Protein AF-A0A1L3MRK5-F1 (afdb_monomer)

Radius of gyration: 23.95 Å; Cα contacts (8 Å, |Δi|>4): 256; chains: 1; bounding box: 74×35×72 Å

pLDDT: mean 74.23, std 15.06, range [35.47, 96.0]

Secondary structure (DSSP, 8-state):
-HHHHHTHHHHH--S-HHHHHHHHHHHHHHHHHHHHHHHHHHHHH--HHHHHHTTS---HHHHHHHHHHHHHHHHHHHHHHHHHHHHHHHHHHHHHHHHHHHHHHHHHHHHHHHHHHHHHHHHHHHH--HHHHHHHHHHHHHHHHHHHHHHHHHHHHTSEEETTEEE----GGGTT-HHHHHHHHHHHHHS----HHHHHHHHHHHHHHHHHHHHHHHHHHHHHHHHHHHHHT------PPPHHHHHHHHHH--SHHHHHHHHHHHHHHHH-HHHHHHHHHHHHHHHHHHHHHHHHGGGS-HHHHHTTHHHHHHHHHHHHHHHHHHTT-

Structure (mmCIF, N/CA/C/O backbone):
data_AF-A0A1L3MRK5-F1
#
_entry.id   AF-A0A1L3MRK5-F1
#
loop_
_atom_site.group_PDB
_atom_site.id
_atom_site.type_symbol
_atom_site.label_atom_id
_atom_site.label_alt_id
_atom_site.label_comp_id
_atom_site.label_asym_id
_atom_site.label_entity_id
_atom_site.label_seq_id
_atom_site.pdbx_PDB_ins_code
_atom_site.Cartn_x
_atom_site.Cartn_y
_atom_site.Cartn_z
_atom_site.occupancy
_atom_site.B_iso_or_equiv
_atom_site.auth_seq_id
_atom_site.auth_comp_id
_atom_site.auth_asym_id
_atom_site.auth_atom_id
_atom_site.pdbx_PDB_model_num
ATOM 1 N N . MET A 1 1 ? -0.131 15.953 -3.623 1.00 59.75 1 MET A N 1
ATOM 2 C CA . MET A 1 1 ? 0.829 16.598 -4.543 1.00 59.75 1 MET A CA 1
ATOM 3 C C . MET A 1 1 ? 2.241 16.660 -3.971 1.00 59.75 1 MET A C 1
ATOM 5 O O . MET A 1 1 ? 3.103 16.043 -4.572 1.00 59.75 1 MET A O 1
ATOM 9 N N . LEU A 1 2 ? 2.496 17.290 -2.812 1.00 72.06 2 LEU A N 1
ATOM 10 C CA . LEU A 1 2 ? 3.856 17.375 -2.229 1.00 72.06 2 LEU A CA 1
ATOM 11 C C . LEU A 1 2 ? 4.516 16.001 -1.985 1.00 72.06 2 LEU A C 1
ATOM 13 O O . LEU A 1 2 ? 5.647 15.784 -2.403 1.00 72.06 2 LEU A O 1
ATOM 17 N N . PHE A 1 3 ? 3.774 15.032 -1.435 1.00 72.31 3 PHE A N 1
ATOM 18 C CA . PHE A 1 3 ? 4.253 13.647 -1.279 1.00 72.31 3 PHE A CA 1
ATOM 19 C C . PHE A 1 3 ? 4.599 12.949 -2.606 1.00 72.31 3 PHE A C 1
ATOM 21 O O . PHE A 1 3 ? 5.469 12.087 -2.634 1.00 72.31 3 PHE A O 1
ATOM 28 N N . GLY A 1 4 ? 3.956 13.335 -3.712 1.00 77.38 4 GLY A N 1
ATOM 29 C CA . GLY A 1 4 ? 4.260 12.790 -5.037 1.00 77.38 4 GLY A CA 1
ATOM 30 C C . GLY A 1 4 ? 5.606 13.267 -5.580 1.00 77.38 4 GLY A C 1
ATOM 31 O O . GLY A 1 4 ? 6.221 12.568 -6.371 1.00 77.38 4 GLY A O 1
ATOM 32 N N . LEU A 1 5 ? 6.106 14.419 -5.122 1.00 84.06 5 LEU A N 1
ATOM 33 C CA . LEU A 1 5 ? 7.410 14.942 -5.534 1.00 84.06 5 LEU A CA 1
ATOM 34 C C . LEU A 1 5 ? 8.549 14.069 -4.996 1.00 84.06 5 LEU A C 1
ATOM 36 O O . LEU A 1 5 ? 9.496 13.783 -5.720 1.00 84.06 5 LEU A O 1
ATOM 40 N N . PHE A 1 6 ? 8.413 13.566 -3.766 1.00 86.38 6 PHE A N 1
ATOM 41 C CA . PHE A 1 6 ? 9.374 12.623 -3.194 1.00 86.38 6 PHE A CA 1
ATOM 42 C C . PHE A 1 6 ? 9.493 11.344 -4.029 1.00 86.38 6 PHE A C 1
ATOM 44 O O . PHE A 1 6 ? 10.591 10.841 -4.219 1.00 86.38 6 PHE A O 1
ATOM 51 N N . LEU A 1 7 ? 8.390 10.848 -4.595 1.00 89.00 7 LEU A N 1
ATOM 52 C CA . LEU A 1 7 ? 8.396 9.630 -5.408 1.00 89.00 7 LEU A CA 1
ATOM 53 C C . LEU A 1 7 ? 9.143 9.771 -6.745 1.00 89.00 7 LEU A C 1
ATOM 55 O O . LEU A 1 7 ? 9.501 8.762 -7.348 1.00 89.00 7 LEU A O 1
ATOM 59 N N . VAL A 1 8 ? 9.402 11.000 -7.203 1.00 90.12 8 VAL A N 1
ATOM 60 C CA . VAL A 1 8 ? 10.113 11.265 -8.463 1.00 90.12 8 VAL A CA 1
ATOM 61 C C . VAL A 1 8 ? 11.531 10.700 -8.439 1.00 90.12 8 VAL A C 1
ATOM 63 O O . VAL A 1 8 ? 11.993 10.221 -9.471 1.00 90.12 8 VAL A O 1
ATOM 66 N N . ILE A 1 9 ? 12.204 10.699 -7.279 1.00 88.75 9 ILE A N 1
ATOM 67 C CA . ILE A 1 9 ? 13.580 10.191 -7.156 1.00 88.75 9 ILE A CA 1
ATOM 68 C C . ILE A 1 9 ? 13.692 8.745 -7.655 1.00 88.75 9 ILE A C 1
ATOM 70 O O . ILE A 1 9 ? 14.600 8.426 -8.414 1.00 88.75 9 ILE A O 1
ATOM 74 N N . PHE A 1 10 ? 12.708 7.906 -7.326 1.00 88.06 10 PHE A N 1
ATOM 75 C CA . PHE A 1 10 ? 12.685 6.493 -7.705 1.00 88.06 10 PHE A CA 1
ATOM 76 C C . PHE A 1 10 ? 12.338 6.273 -9.177 1.00 88.06 10 PHE A C 1
ATOM 78 O O . PHE A 1 10 ? 12.681 5.241 -9.731 1.00 88.06 10 PHE A O 1
ATOM 85 N N . VAL A 1 11 ? 11.679 7.235 -9.826 1.00 89.31 11 VAL A N 1
ATOM 86 C CA . VAL A 1 11 ? 11.435 7.180 -11.274 1.00 89.31 11 VAL A CA 1
ATOM 87 C C . VAL A 1 11 ? 12.656 7.662 -12.061 1.00 89.31 11 VAL A C 1
ATOM 89 O O . VAL A 1 11 ? 12.834 7.289 -13.212 1.00 89.31 11 VAL A O 1
ATOM 92 N N . VAL A 1 12 ? 13.496 8.504 -11.464 1.00 86.69 12 VAL A N 1
ATOM 93 C CA . VAL A 1 12 ? 14.644 9.151 -12.114 1.00 86.69 12 VAL A CA 1
ATOM 94 C C . VAL A 1 12 ? 15.929 8.326 -12.023 1.00 86.69 12 VAL A C 1
ATOM 96 O O . VAL A 1 12 ? 16.795 8.458 -12.883 1.00 86.69 12 VAL A O 1
ATOM 99 N N . MET A 1 13 ? 16.091 7.490 -11.003 1.00 79.81 13 MET A N 1
ATOM 100 C CA . MET A 1 13 ? 17.230 6.572 -10.944 1.00 79.81 13 MET A CA 1
ATOM 101 C C . MET A 1 13 ? 17.104 5.519 -12.066 1.00 79.81 13 MET A C 1
ATOM 103 O O . MET A 1 13 ? 15.999 5.119 -12.402 1.00 79.81 13 MET A O 1
ATOM 107 N N . GLU A 1 14 ? 18.213 5.103 -12.687 1.00 66.94 14 GLU A N 1
ATOM 108 C CA . GLU A 1 14 ? 18.215 4.205 -13.871 1.00 66.94 14 GLU A CA 1
ATOM 109 C C . GLU A 1 14 ? 18.951 2.878 -13.635 1.00 66.94 14 GLU A C 1
ATOM 111 O O . GLU A 1 14 ? 19.138 2.090 -14.552 1.00 66.94 14 GLU A O 1
ATOM 116 N N . GLU A 1 15 ? 19.373 2.612 -12.401 1.00 69.81 15 GLU A N 1
ATOM 117 C CA . GLU A 1 15 ? 20.214 1.449 -12.103 1.00 69.81 15 GLU A CA 1
ATOM 118 C C . GLU A 1 15 ? 19.468 0.108 -12.186 1.00 69.81 15 GLU A C 1
ATOM 120 O O . GLU A 1 15 ? 19.963 -0.834 -12.798 1.00 69.81 15 GLU A O 1
ATOM 125 N N . ASN A 1 16 ? 18.278 -0.007 -11.582 1.00 84.12 16 ASN A N 1
ATOM 126 C CA . ASN A 1 16 ? 17.521 -1.260 -11.552 1.00 84.12 16 ASN A CA 1
ATOM 127 C C . ASN A 1 16 ? 16.011 -0.998 -11.391 1.00 84.12 16 ASN A C 1
ATOM 129 O O . ASN A 1 16 ? 15.555 -0.562 -10.327 1.00 84.12 16 ASN A O 1
ATOM 133 N N . TYR A 1 17 ? 15.232 -1.299 -12.439 1.00 87.75 17 TYR A N 1
ATOM 134 C CA . TYR A 1 17 ? 13.781 -1.084 -12.449 1.00 87.75 17 TYR A CA 1
ATOM 135 C C . TYR A 1 17 ? 13.057 -1.925 -11.396 1.00 87.75 17 TYR A C 1
ATOM 137 O O . TYR A 1 17 ? 12.148 -1.409 -10.745 1.00 87.75 17 TYR A O 1
ATOM 145 N N . LEU A 1 18 ? 13.461 -3.185 -11.190 1.00 88.94 18 LEU A N 1
ATOM 146 C CA . LEU A 1 18 ? 12.854 -4.065 -10.189 1.00 88.94 18 LEU A CA 1
ATOM 147 C C . LEU A 1 18 ? 12.946 -3.436 -8.796 1.00 88.94 18 LEU A C 1
ATOM 149 O O . LEU A 1 18 ? 11.927 -3.312 -8.119 1.00 88.94 18 LEU A O 1
ATOM 153 N N . PHE A 1 19 ? 14.128 -2.982 -8.387 1.00 87.69 19 PHE A N 1
ATOM 154 C CA . PHE A 1 19 ? 14.344 -2.370 -7.076 1.00 87.69 19 PHE A CA 1
ATOM 155 C C . PHE A 1 19 ? 13.577 -1.055 -6.905 1.00 87.69 19 PHE A C 1
ATOM 157 O O . PHE A 1 19 ? 12.758 -0.902 -5.993 1.00 87.69 19 PHE A O 1
ATOM 164 N N . GLN A 1 20 ? 13.809 -0.106 -7.808 1.00 89.81 20 GLN A N 1
ATOM 165 C CA . GLN A 1 20 ? 13.294 1.256 -7.680 1.00 89.81 20 GLN A CA 1
ATOM 166 C C . GLN A 1 20 ? 11.770 1.294 -7.759 1.00 89.81 20 GLN A C 1
ATOM 168 O O . GLN A 1 20 ? 11.113 1.960 -6.955 1.00 89.81 20 GLN A O 1
ATOM 173 N N . MET A 1 21 ? 11.192 0.530 -8.690 1.00 91.94 21 MET A N 1
ATOM 174 C CA . MET A 1 21 ? 9.745 0.494 -8.874 1.00 91.94 21 MET A CA 1
ATOM 175 C C . MET A 1 21 ? 9.069 -0.285 -7.751 1.00 91.94 21 MET A C 1
ATOM 177 O O . MET A 1 21 ? 7.982 0.098 -7.328 1.00 91.94 21 MET A O 1
ATOM 181 N N . SER A 1 22 ? 9.722 -1.303 -7.180 1.00 91.88 22 SER A N 1
ATOM 182 C CA . SER A 1 22 ? 9.220 -1.966 -5.968 1.00 91.88 22 SER A CA 1
ATOM 183 C C . SER A 1 22 ? 9.117 -0.999 -4.789 1.00 91.88 22 SER A C 1
ATOM 185 O O . SER A 1 22 ? 8.103 -1.001 -4.089 1.00 91.88 22 SER A O 1
ATOM 187 N N . ILE A 1 23 ? 10.118 -0.134 -4.586 1.00 89.94 23 ILE A N 1
ATOM 188 C CA . ILE A 1 23 ? 10.064 0.906 -3.547 1.00 89.94 23 ILE A CA 1
ATOM 189 C C . ILE A 1 23 ? 8.974 1.931 -3.863 1.00 89.94 23 ILE A C 1
ATOM 191 O O . ILE A 1 23 ? 8.157 2.236 -2.992 1.00 89.94 23 ILE A O 1
ATOM 195 N N . PHE A 1 24 ? 8.918 2.424 -5.104 1.00 92.75 24 PHE A N 1
ATOM 196 C CA . PHE A 1 24 ? 7.894 3.368 -5.555 1.00 92.75 24 PHE A CA 1
ATOM 197 C C . PHE A 1 24 ? 6.481 2.833 -5.286 1.00 92.75 24 PHE A C 1
ATOM 199 O O . PHE A 1 24 ? 5.677 3.494 -4.622 1.00 92.75 24 PHE A O 1
ATOM 206 N N . TYR A 1 25 ? 6.188 1.611 -5.741 1.00 93.56 25 TYR A N 1
ATOM 207 C CA . TYR A 1 25 ? 4.900 0.962 -5.520 1.00 93.56 25 TYR A CA 1
ATOM 208 C C . TYR A 1 25 ? 4.674 0.626 -4.046 1.00 93.56 25 TYR A C 1
ATOM 210 O O . TYR A 1 25 ? 3.528 0.626 -3.599 1.00 93.56 25 TYR A O 1
ATOM 218 N N . GLY A 1 26 ? 5.730 0.388 -3.266 1.00 90.94 26 GLY A N 1
ATOM 219 C CA . GLY A 1 26 ? 5.639 0.174 -1.825 1.00 90.94 26 GLY A CA 1
ATOM 220 C C . GLY A 1 26 ? 5.113 1.414 -1.117 1.00 90.94 26 GLY A C 1
ATOM 221 O O . GLY A 1 26 ? 4.074 1.348 -0.454 1.00 90.94 26 GLY A O 1
ATOM 222 N N . ILE A 1 27 ? 5.769 2.555 -1.352 1.00 89.50 27 ILE A N 1
ATOM 223 C CA . ILE A 1 27 ? 5.386 3.869 -0.810 1.00 89.50 27 ILE A CA 1
ATOM 224 C C . ILE A 1 27 ? 3.987 4.247 -1.258 1.00 89.50 27 ILE A C 1
ATOM 226 O O . ILE A 1 27 ? 3.150 4.598 -0.422 1.00 89.50 27 ILE A O 1
ATOM 230 N N . PHE A 1 28 ? 3.707 4.101 -2.551 1.00 92.12 28 PHE A N 1
ATOM 231 C CA . PHE A 1 28 ? 2.376 4.310 -3.096 1.00 92.12 28 PHE A CA 1
ATOM 232 C C . PHE 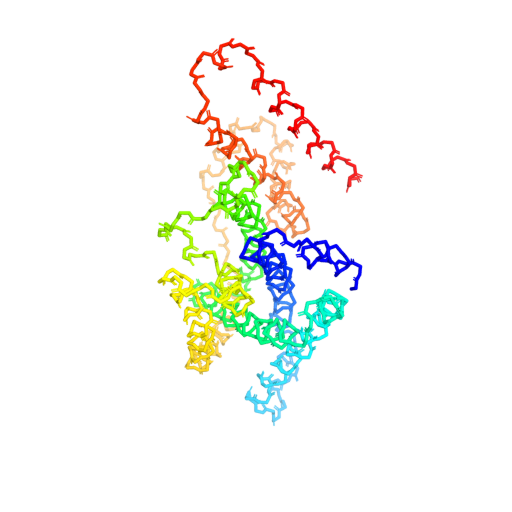A 1 28 ? 1.325 3.481 -2.350 1.00 92.12 28 PHE A C 1
ATOM 234 O O . PHE A 1 28 ? 0.363 4.032 -1.810 1.00 92.12 28 PHE A O 1
ATOM 241 N N . THR A 1 29 ? 1.520 2.165 -2.272 1.00 90.88 29 THR A N 1
ATOM 242 C CA . THR A 1 29 ? 0.501 1.272 -1.722 1.00 90.88 29 THR A CA 1
ATOM 243 C C . THR A 1 29 ? 0.289 1.512 -0.240 1.00 90.88 29 THR A C 1
ATOM 245 O O . THR A 1 29 ? -0.850 1.497 0.218 1.00 90.88 29 THR A O 1
ATOM 248 N N . PHE A 1 30 ? 1.350 1.795 0.516 1.00 87.62 30 PHE A N 1
ATOM 249 C CA . PHE A 1 30 ? 1.207 2.112 1.928 1.00 87.62 30 PHE A CA 1
ATOM 250 C C . PHE A 1 30 ? 0.370 3.376 2.160 1.00 87.62 30 PHE A C 1
ATOM 252 O O . PHE A 1 30 ? -0.534 3.368 3.001 1.00 87.62 30 PHE A O 1
ATOM 259 N N . ILE A 1 31 ? 0.649 4.456 1.422 1.00 88.06 31 ILE A N 1
ATOM 260 C CA . ILE A 1 31 ? -0.086 5.720 1.564 1.00 88.06 31 ILE A CA 1
ATOM 261 C C . ILE A 1 31 ? -1.563 5.502 1.224 1.00 88.06 31 ILE A C 1
ATOM 263 O O . ILE A 1 31 ? -2.441 5.878 2.005 1.00 88.06 31 ILE A O 1
ATOM 267 N N . ILE A 1 32 ? -1.838 4.843 0.094 1.00 90.06 32 ILE A N 1
ATOM 268 C CA . ILE A 1 32 ? -3.207 4.558 -0.342 1.00 90.06 32 ILE A CA 1
ATOM 269 C C . ILE A 1 32 ? -3.930 3.651 0.658 1.00 90.06 32 ILE A C 1
ATOM 271 O O . ILE A 1 32 ? -5.071 3.929 1.018 1.00 90.06 32 ILE A O 1
ATOM 275 N N . MET A 1 33 ? -3.275 2.603 1.160 1.00 87.56 33 MET A N 1
ATOM 276 C CA . MET A 1 33 ? -3.867 1.662 2.113 1.00 87.56 33 MET A CA 1
ATOM 277 C C . MET A 1 33 ? -4.157 2.315 3.468 1.00 87.56 33 MET A C 1
ATOM 279 O O . MET A 1 33 ? -5.234 2.108 4.027 1.00 87.56 33 MET A O 1
ATOM 283 N N . THR A 1 34 ? -3.251 3.156 3.971 1.00 84.44 34 THR A N 1
ATOM 284 C CA . THR A 1 34 ? -3.446 3.900 5.226 1.00 84.44 34 THR A CA 1
ATOM 285 C C . THR A 1 34 ? -4.610 4.880 5.115 1.00 84.44 34 THR A C 1
ATOM 287 O O . THR A 1 34 ? -5.479 4.907 5.992 1.00 84.44 34 THR A O 1
ATOM 290 N N . SER A 1 35 ? -4.664 5.647 4.020 1.00 85.06 35 SER A N 1
ATOM 291 C CA . SER A 1 35 ? -5.766 6.579 3.763 1.00 85.06 35 SER A CA 1
ATOM 292 C C . SER A 1 35 ? -7.089 5.836 3.612 1.00 85.06 35 SER A C 1
ATOM 294 O O . SER A 1 35 ? -8.055 6.185 4.286 1.00 85.06 35 SER A O 1
ATOM 296 N N . MET A 1 36 ? -7.122 4.750 2.835 1.00 83.25 36 MET A N 1
ATOM 297 C CA . MET A 1 36 ? -8.332 3.951 2.652 1.00 83.25 36 MET A CA 1
ATOM 298 C C . MET A 1 36 ? -8.884 3.410 3.966 1.00 83.25 36 MET A C 1
ATOM 300 O O . MET A 1 36 ? -10.076 3.539 4.228 1.00 83.25 36 MET A O 1
ATOM 304 N N . ILE A 1 37 ? -8.034 2.854 4.830 1.00 80.25 37 ILE A N 1
ATOM 305 C CA . ILE A 1 37 ? -8.483 2.332 6.126 1.00 80.25 37 ILE A CA 1
ATOM 306 C C . ILE A 1 37 ? -8.983 3.468 7.042 1.00 80.25 37 ILE A C 1
ATOM 308 O O . ILE A 1 37 ? -9.925 3.281 7.817 1.00 80.25 37 ILE A O 1
ATOM 312 N N . SER A 1 38 ? -8.380 4.656 6.959 1.00 74.94 38 SER A N 1
ATOM 313 C CA . SER A 1 38 ? -8.802 5.821 7.745 1.00 74.94 38 SER A CA 1
ATOM 314 C C . SER A 1 38 ? -10.159 6.363 7.312 1.00 74.94 38 SER A C 1
ATOM 316 O O . SER A 1 38 ? -11.066 6.512 8.135 1.00 74.94 38 SER A O 1
ATOM 318 N N . ASP A 1 39 ? -10.320 6.603 6.016 1.00 71.31 39 ASP A N 1
ATOM 319 C CA . ASP A 1 39 ? -11.493 7.282 5.471 1.00 71.31 39 ASP A CA 1
ATOM 320 C C . ASP A 1 39 ? -12.687 6.334 5.336 1.00 71.31 39 ASP A C 1
ATOM 322 O O . ASP A 1 39 ? -13.834 6.716 5.569 1.00 71.31 39 ASP A O 1
ATOM 326 N N . PHE A 1 40 ? -12.446 5.051 5.062 1.00 67.38 40 PHE A N 1
ATOM 327 C CA . PHE A 1 40 ? -13.523 4.066 5.024 1.00 67.38 40 PHE A CA 1
ATOM 328 C C . PHE A 1 40 ? -14.087 3.777 6.423 1.00 67.38 40 PHE A C 1
ATOM 330 O O . PHE A 1 40 ? -15.281 3.515 6.561 1.00 67.38 40 PHE A O 1
ATOM 337 N N . SER A 1 41 ? -13.277 3.896 7.482 1.00 67.75 41 SER A N 1
ATOM 338 C CA . SER A 1 41 ? -13.741 3.773 8.873 1.00 67.75 41 SER A CA 1
ATOM 339 C C . SER A 1 41 ? -14.835 4.782 9.210 1.00 67.75 41 SER A C 1
ATOM 341 O O . SER A 1 41 ? -15.875 4.411 9.755 1.00 67.75 41 SER A O 1
ATOM 343 N N . SER A 1 42 ? -14.626 6.057 8.870 1.00 62.78 42 SER A N 1
ATOM 344 C CA . SER A 1 42 ? -15.557 7.137 9.201 1.00 62.78 42 SER A CA 1
ATOM 345 C C . SER A 1 42 ? -16.846 7.040 8.380 1.00 62.78 42 SER A C 1
ATOM 347 O O . SER A 1 42 ? -17.930 7.120 8.952 1.00 62.78 42 SER A O 1
ATOM 349 N N . VAL A 1 43 ? -16.745 6.761 7.076 1.00 60.03 43 VAL A N 1
ATOM 350 C CA . VAL A 1 43 ? -17.897 6.668 6.157 1.00 60.03 43 VAL A CA 1
ATOM 351 C C . VAL A 1 43 ? -18.723 5.396 6.376 1.00 60.03 43 VAL A C 1
ATOM 353 O O . VAL A 1 43 ? -19.958 5.398 6.267 1.00 60.03 43 VAL A O 1
ATOM 356 N N . LEU A 1 44 ? -18.076 4.267 6.677 1.00 60.16 44 LEU A N 1
ATOM 357 C CA . LEU A 1 44 ? -18.786 3.009 6.891 1.00 60.16 44 LEU A CA 1
ATOM 358 C C . LEU A 1 44 ? -19.462 2.967 8.266 1.00 60.16 44 LEU A C 1
ATOM 360 O O . LEU A 1 44 ? -20.600 2.502 8.361 1.00 60.16 44 LEU A O 1
ATOM 364 N N . LEU A 1 45 ? -18.779 3.456 9.308 1.00 57.25 45 LEU A N 1
ATOM 365 C CA . LEU A 1 45 ? -19.239 3.361 10.697 1.00 57.25 45 LEU A CA 1
ATOM 366 C C . LEU A 1 45 ? -20.044 4.546 11.193 1.00 57.25 45 LEU A C 1
ATOM 368 O O . LEU A 1 45 ? -20.430 4.558 12.373 1.00 57.25 45 LEU A O 1
ATOM 372 N N . ASP A 1 46 ? -20.319 5.525 10.337 1.00 59.72 46 ASP A N 1
ATOM 373 C CA . ASP A 1 46 ? -21.341 6.495 10.670 1.00 59.72 46 ASP A CA 1
ATOM 374 C C . ASP A 1 46 ? -22.730 5.844 10.592 1.00 59.72 46 ASP A C 1
ATOM 376 O O . ASP A 1 46 ? -23.359 5.690 9.544 1.00 59.72 46 ASP A O 1
ATOM 380 N N . ILE A 1 47 ? -23.179 5.376 11.754 1.00 56.97 47 ILE A N 1
ATOM 381 C CA . ILE A 1 47 ? -24.512 4.822 11.983 1.00 56.97 47 ILE A CA 1
ATOM 382 C C . ILE A 1 47 ? -25.567 5.918 12.193 1.00 56.97 47 ILE A C 1
ATOM 384 O O . ILE A 1 47 ? -26.754 5.589 12.231 1.00 56.97 47 ILE A O 1
ATOM 388 N N . ARG A 1 48 ? -25.179 7.201 12.320 1.00 55.50 48 ARG A N 1
ATOM 389 C CA . ARG A 1 48 ? -26.131 8.304 12.551 1.00 55.50 48 ARG A CA 1
ATOM 390 C C . ARG A 1 48 ? -27.043 8.502 11.345 1.00 55.50 48 ARG A C 1
ATOM 392 O O . ARG A 1 48 ? -28.259 8.578 11.516 1.00 55.50 48 ARG A O 1
ATOM 399 N N . ASP A 1 49 ? -26.479 8.447 10.141 1.00 55.06 49 ASP A N 1
ATOM 400 C CA . ASP A 1 49 ? -27.226 8.640 8.892 1.00 55.06 49 ASP A CA 1
ATOM 401 C C . ASP A 1 49 ? -28.254 7.538 8.638 1.00 55.06 49 ASP A C 1
ATOM 403 O O . ASP A 1 49 ? -29.306 7.766 8.038 1.00 55.06 49 ASP A O 1
ATOM 407 N N . ARG A 1 50 ? -28.004 6.328 9.150 1.00 56.94 50 ARG A N 1
ATOM 408 C CA . ARG A 1 50 ? -28.917 5.198 8.969 1.00 56.94 50 ARG A CA 1
ATOM 409 C C . ARG A 1 50 ? -30.236 5.406 9.707 1.00 56.94 50 ARG A C 1
ATOM 411 O O . ARG A 1 50 ? -31.266 5.075 9.135 1.00 56.94 50 ARG A O 1
ATOM 418 N N . ASN A 1 51 ? -30.234 5.983 10.910 1.00 57.88 51 ASN A N 1
ATOM 419 C CA . ASN A 1 51 ? -31.469 6.251 11.665 1.00 57.88 51 ASN A CA 1
ATOM 420 C C . ASN A 1 51 ? -32.359 7.311 10.987 1.00 57.88 51 ASN A C 1
ATOM 422 O O . ASN A 1 51 ? -33.571 7.304 11.183 1.00 57.88 51 ASN A O 1
ATOM 426 N N . ILE A 1 52 ? -31.769 8.177 10.156 1.00 60.81 52 ILE A N 1
ATOM 427 C CA . ILE A 1 52 ? -32.464 9.230 9.400 1.00 60.81 52 ILE A CA 1
ATOM 428 C C . ILE A 1 52 ? -32.947 8.711 8.032 1.00 60.81 52 ILE A C 1
ATOM 430 O O . ILE A 1 52 ? -34.006 9.114 7.548 1.00 60.81 52 ILE A O 1
ATOM 434 N N . LEU A 1 53 ? -32.195 7.798 7.405 1.00 60.19 53 LEU A N 1
ATOM 435 C CA . LEU A 1 53 ? -32.496 7.245 6.078 1.00 60.19 53 LEU A CA 1
ATOM 436 C C . LEU A 1 53 ? -33.393 5.997 6.106 1.00 60.19 53 LEU A C 1
ATOM 438 O O . LEU A 1 53 ? -34.072 5.736 5.117 1.00 60.19 53 LEU A O 1
ATOM 442 N N . PHE A 1 54 ? -33.444 5.247 7.215 1.00 60.62 54 PHE A N 1
ATOM 443 C CA . PHE A 1 54 ? -34.298 4.056 7.358 1.00 60.62 54 PHE A CA 1
ATOM 444 C C . PHE A 1 54 ? -35.808 4.283 7.141 1.00 60.62 54 PHE A C 1
ATOM 446 O O . PHE A 1 54 ? -36.440 3.388 6.583 1.00 60.62 54 PHE A O 1
ATOM 453 N N . PRO A 1 55 ? -36.418 5.419 7.549 1.00 67.31 55 PRO A N 1
ATOM 454 C CA . PRO A 1 55 ? -37.838 5.670 7.288 1.00 67.31 55 PRO A CA 1
ATOM 455 C C . PRO A 1 55 ? -38.135 6.089 5.838 1.00 67.31 55 PRO A C 1
ATOM 457 O O . PRO A 1 55 ? -39.302 6.210 5.473 1.00 67.31 55 PRO A O 1
ATOM 460 N N . LYS A 1 56 ? -37.115 6.322 4.997 1.00 70.56 56 LYS A N 1
ATOM 461 C CA . LYS A 1 56 ? -37.295 6.678 3.583 1.00 70.56 56 LYS A CA 1
ATOM 462 C C . LYS A 1 56 ? -37.258 5.418 2.701 1.00 70.56 56 LYS A C 1
ATOM 464 O O . LYS A 1 56 ? -36.484 4.507 2.992 1.00 70.56 56 LYS A O 1
ATOM 469 N N . PRO A 1 57 ? -38.027 5.357 1.596 1.00 66.94 57 PRO A N 1
ATOM 470 C CA . PRO A 1 57 ? -38.073 4.203 0.692 1.00 66.94 57 PRO A CA 1
ATOM 471 C C . PRO A 1 57 ? -36.824 4.134 -0.208 1.00 66.94 57 PRO A C 1
ATOM 473 O O . PRO A 1 57 ? -36.914 4.154 -1.433 1.00 66.94 57 PRO A O 1
ATOM 476 N N . VAL A 1 58 ? -35.633 4.087 0.392 1.00 70.25 58 VAL A N 1
ATOM 477 C CA . VAL A 1 58 ? -34.354 3.987 -0.319 1.00 70.25 58 VAL A CA 1
ATOM 478 C C . VAL A 1 58 ? -33.848 2.555 -0.207 1.00 70.25 58 VAL A C 1
ATOM 480 O O . VAL A 1 58 ? -33.696 2.013 0.889 1.00 70.25 58 VAL A O 1
ATOM 483 N N . ASN A 1 59 ? -33.589 1.912 -1.345 1.00 68.88 59 ASN A N 1
ATOM 484 C CA . ASN A 1 59 ? -33.095 0.541 -1.359 1.00 68.88 59 ASN A CA 1
ATOM 485 C C . ASN A 1 59 ? -31.686 0.481 -0.737 1.00 68.88 59 ASN A C 1
ATOM 487 O O . ASN A 1 59 ? -30.828 1.317 -1.020 1.00 68.88 59 ASN A O 1
ATOM 491 N N . ARG A 1 60 ? -31.420 -0.548 0.074 1.00 64.81 60 ARG A N 1
ATOM 492 C CA . ARG A 1 60 ? -30.100 -0.803 0.678 1.00 64.81 60 ARG A CA 1
ATOM 493 C C . ARG A 1 60 ? -28.990 -0.888 -0.372 1.00 64.81 60 ARG A C 1
ATOM 495 O O . ARG A 1 60 ? -27.892 -0.397 -0.135 1.00 64.81 60 ARG A O 1
ATOM 502 N N . ARG A 1 61 ? -29.303 -1.429 -1.558 1.00 66.12 61 ARG A N 1
ATOM 503 C CA . ARG A 1 61 ? -28.380 -1.455 -2.705 1.00 66.12 61 ARG A CA 1
ATOM 504 C C . ARG A 1 61 ? -27.938 -0.048 -3.108 1.00 66.12 61 ARG A C 1
ATOM 506 O O . ARG A 1 61 ? -26.752 0.173 -3.279 1.00 66.12 61 ARG A O 1
ATOM 513 N N . THR A 1 62 ? -28.860 0.912 -3.165 1.00 72.69 62 THR A N 1
ATOM 514 C CA . THR A 1 62 ? -28.569 2.307 -3.527 1.00 72.69 62 THR A CA 1
ATOM 515 C C . THR A 1 62 ? -27.646 2.982 -2.510 1.00 72.69 62 THR A C 1
ATOM 517 O O . THR A 1 62 ? -26.728 3.693 -2.903 1.00 72.69 62 THR A O 1
ATOM 520 N N . ILE A 1 63 ? -27.834 2.720 -1.211 1.00 70.00 63 ILE A N 1
ATOM 521 C CA . ILE A 1 63 ? -26.968 3.258 -0.145 1.00 70.00 63 ILE A CA 1
ATOM 522 C C . ILE A 1 63 ? -25.554 2.666 -0.242 1.00 70.00 63 ILE A C 1
ATOM 524 O O . ILE A 1 63 ? -24.569 3.396 -0.149 1.00 70.00 63 ILE A O 1
ATOM 528 N N . SER A 1 64 ? -25.452 1.354 -0.465 1.00 65.00 64 SER A N 1
ATOM 529 C CA . SER A 1 64 ? -24.172 0.658 -0.640 1.00 65.00 64 SER A CA 1
ATOM 530 C C . SER A 1 64 ? -23.425 1.154 -1.889 1.00 65.00 64 SER A C 1
ATOM 532 O O . SER A 1 64 ? -22.247 1.502 -1.816 1.00 65.00 64 SER A O 1
ATOM 534 N N . THR A 1 65 ? -24.132 1.320 -3.013 1.00 68.25 65 THR A N 1
ATOM 535 C CA . THR A 1 65 ? -23.579 1.895 -4.249 1.00 68.25 65 THR A CA 1
ATOM 536 C C . THR A 1 65 ? -23.123 3.342 -4.061 1.00 68.25 65 THR A C 1
ATOM 538 O O . THR A 1 65 ? -22.040 3.689 -4.520 1.00 68.25 65 THR A O 1
ATOM 541 N N . ALA A 1 66 ? -23.885 4.185 -3.357 1.00 73.75 66 ALA A N 1
ATOM 542 C CA . ALA A 1 66 ? -23.491 5.571 -3.099 1.00 73.75 66 ALA A CA 1
ATOM 543 C C . ALA A 1 66 ? -22.189 5.662 -2.281 1.00 73.75 66 ALA A C 1
ATOM 545 O O . ALA A 1 66 ? -21.298 6.440 -2.624 1.00 73.75 66 ALA A O 1
ATOM 546 N N . LYS A 1 67 ? -22.041 4.820 -1.246 1.00 72.62 67 LYS A N 1
ATOM 547 C CA . LYS A 1 67 ? -20.794 4.726 -0.470 1.00 72.62 67 LYS A CA 1
ATOM 548 C C . LYS A 1 67 ? -19.622 4.260 -1.337 1.00 72.62 67 LYS A C 1
ATOM 550 O O . LYS A 1 67 ? -18.554 4.857 -1.265 1.00 72.62 67 LYS A O 1
ATOM 555 N N . LEU A 1 68 ? -19.822 3.251 -2.187 1.00 70.12 68 LEU A N 1
ATOM 556 C CA . LEU A 1 68 ? -18.794 2.792 -3.127 1.00 70.12 68 LEU A CA 1
ATOM 557 C C . LEU A 1 68 ? -18.361 3.885 -4.108 1.00 70.12 68 LEU A C 1
ATOM 559 O O . LEU A 1 68 ? -17.167 4.073 -4.309 1.00 70.12 68 LEU A O 1
ATOM 563 N N . VAL A 1 69 ? -19.305 4.632 -4.686 1.00 79.56 69 VAL A N 1
ATOM 564 C CA . VAL A 1 69 ? -18.996 5.734 -5.613 1.00 79.56 69 VAL A CA 1
ATOM 565 C C . VAL A 1 69 ? -18.173 6.816 -4.919 1.00 79.56 69 VAL A C 1
ATOM 567 O O . VAL A 1 69 ? -17.162 7.247 -5.467 1.00 79.56 69 VAL A O 1
ATOM 570 N N . HIS A 1 70 ? -18.548 7.210 -3.698 1.00 80.50 70 HIS A N 1
ATOM 571 C CA . HIS A 1 70 ? -17.764 8.162 -2.907 1.00 80.50 70 HIS A CA 1
ATOM 572 C C . HIS A 1 70 ? -16.322 7.671 -2.692 1.00 80.50 70 HIS A C 1
ATOM 574 O O . HIS A 1 70 ? -15.370 8.416 -2.915 1.00 80.50 70 HIS A O 1
ATOM 580 N N . VAL A 1 71 ? -16.158 6.402 -2.308 1.00 77.81 71 VAL A N 1
ATOM 581 C CA . VAL A 1 71 ? -14.846 5.778 -2.076 1.00 77.81 71 VAL A CA 1
ATOM 582 C C . VAL A 1 71 ? -14.012 5.729 -3.358 1.00 77.81 71 VAL A C 1
ATOM 584 O O . VAL A 1 71 ? -12.831 6.062 -3.319 1.00 77.81 71 VAL A O 1
ATOM 587 N N . ILE A 1 72 ? -14.611 5.374 -4.498 1.00 79.56 72 ILE A N 1
ATOM 588 C CA . ILE A 1 72 ? -13.922 5.330 -5.796 1.00 79.56 72 ILE A CA 1
ATOM 589 C C . ILE A 1 72 ? -13.461 6.729 -6.212 1.00 79.56 72 ILE A C 1
ATOM 591 O O . ILE A 1 72 ? -12.294 6.898 -6.549 1.00 79.56 72 ILE A O 1
ATOM 595 N N . ILE A 1 73 ? -14.341 7.736 -6.144 1.00 85.44 73 ILE A N 1
ATOM 596 C CA . ILE A 1 73 ? -14.003 9.124 -6.500 1.00 85.44 73 ILE A CA 1
ATOM 597 C C . ILE A 1 73 ? -12.839 9.624 -5.639 1.00 85.44 73 ILE A C 1
ATOM 599 O O . ILE A 1 73 ? -11.870 10.182 -6.158 1.00 85.44 73 ILE A O 1
ATOM 603 N N . TYR A 1 74 ? -12.909 9.384 -4.330 1.00 84.50 74 TYR A N 1
ATOM 604 C CA . TYR A 1 74 ? -11.853 9.764 -3.403 1.00 84.50 74 TYR A CA 1
ATOM 605 C C . TYR A 1 74 ? -10.519 9.061 -3.712 1.00 84.50 74 TYR A C 1
ATOM 607 O O . TYR A 1 74 ? -9.490 9.729 -3.829 1.00 84.50 74 TYR A O 1
ATOM 615 N N . LEU A 1 75 ? -10.538 7.737 -3.929 1.00 86.94 75 LEU A N 1
ATOM 616 C CA . LEU A 1 75 ? -9.353 6.957 -4.314 1.00 86.94 75 LEU A CA 1
ATOM 617 C C . LEU A 1 75 ? -8.714 7.498 -5.592 1.00 86.94 75 LEU A C 1
ATOM 619 O O . LEU A 1 75 ? -7.490 7.608 -5.677 1.00 86.94 75 LEU A O 1
ATOM 623 N N . SER A 1 76 ? -9.535 7.816 -6.595 1.00 88.19 76 SER A N 1
ATOM 624 C CA . SER A 1 76 ? -9.065 8.336 -7.873 1.00 88.19 76 SER A CA 1
ATOM 625 C C . SER A 1 76 ? -8.352 9.670 -7.686 1.00 88.19 76 SER A C 1
ATOM 627 O O . SER A 1 76 ? -7.227 9.818 -8.162 1.00 88.19 76 SER A O 1
ATOM 629 N N . PHE A 1 77 ? -8.938 10.612 -6.939 1.00 90.19 77 PHE A N 1
ATOM 630 C CA . PHE A 1 77 ? -8.285 11.893 -6.661 1.00 90.19 77 PHE A CA 1
ATOM 631 C C . PHE A 1 77 ? -6.975 11.724 -5.894 1.00 90.19 77 PHE A C 1
ATOM 633 O O . PHE A 1 77 ? -5.971 12.330 -6.271 1.00 90.19 77 PHE A O 1
ATOM 640 N N . LEU A 1 78 ? -6.957 10.876 -4.863 1.00 89.75 78 LEU A N 1
ATOM 641 C CA . LEU A 1 78 ? -5.755 10.617 -4.074 1.00 89.75 78 LEU A CA 1
ATOM 642 C C . LEU A 1 78 ? -4.640 9.993 -4.925 1.00 89.75 78 LEU A C 1
ATOM 644 O O . LEU A 1 78 ? -3.500 10.456 -4.889 1.00 89.75 78 LEU A O 1
ATOM 648 N N . THR A 1 79 ? -4.982 8.993 -5.740 1.00 92.31 79 THR A N 1
ATOM 649 C CA . THR A 1 79 ? -4.051 8.325 -6.659 1.00 92.31 79 THR A CA 1
ATOM 650 C C . THR A 1 79 ? -3.461 9.317 -7.653 1.00 92.31 79 THR A C 1
ATOM 652 O O . THR A 1 79 ? -2.241 9.412 -7.785 1.00 92.31 79 THR A O 1
ATOM 655 N N . ILE A 1 80 ? -4.315 10.095 -8.326 1.00 91.69 80 ILE A N 1
ATOM 656 C CA . ILE A 1 80 ? -3.883 11.090 -9.311 1.00 91.69 80 ILE A CA 1
ATOM 657 C C . ILE A 1 80 ? -2.978 12.124 -8.638 1.00 91.69 80 ILE A C 1
ATOM 659 O O . ILE A 1 80 ? -1.913 12.447 -9.159 1.00 91.69 80 ILE A O 1
ATOM 663 N N . ALA A 1 81 ? -3.338 12.606 -7.450 1.00 91.50 81 ALA A N 1
ATOM 664 C CA . ALA A 1 81 ? -2.556 13.605 -6.729 1.00 91.50 81 ALA A CA 1
ATOM 665 C C . ALA A 1 81 ? -1.184 13.098 -6.248 1.00 91.50 81 ALA A C 1
ATOM 667 O O . ALA A 1 81 ? -0.309 13.926 -5.962 1.00 91.50 81 ALA A O 1
ATOM 668 N N . LEU A 1 82 ? -1.010 11.781 -6.107 1.00 91.12 82 LEU A N 1
ATOM 669 C CA . LEU A 1 82 ? 0.227 11.149 -5.649 1.00 91.12 82 LEU A CA 1
ATOM 670 C C . LEU A 1 82 ? 1.140 10.757 -6.817 1.00 91.12 82 LEU A C 1
ATOM 672 O O . LEU A 1 82 ? 2.349 10.943 -6.738 1.00 91.12 82 LEU A O 1
ATOM 676 N N . VAL A 1 83 ? 0.559 10.244 -7.901 1.00 93.31 83 VAL A N 1
ATOM 677 C CA . VAL A 1 83 ? 1.296 9.547 -8.962 1.00 93.31 83 VAL A CA 1
ATOM 678 C C . VAL A 1 83 ? 1.407 10.359 -10.261 1.00 93.31 83 VAL A C 1
ATOM 680 O O . VAL A 1 83 ? 2.294 10.092 -11.067 1.00 93.31 83 VAL A O 1
ATOM 683 N N . SER A 1 84 ? 0.584 11.397 -10.457 1.00 91.69 84 SER A N 1
ATOM 684 C CA . SER A 1 84 ? 0.619 12.228 -11.677 1.00 91.69 84 SER A CA 1
ATOM 685 C C . SER A 1 84 ? 2.005 12.795 -11.993 1.00 91.69 84 SER A C 1
ATOM 687 O O . SER A 1 84 ? 2.493 12.602 -13.101 1.00 91.69 84 SER A O 1
ATOM 689 N N . ILE A 1 85 ? 2.657 13.462 -11.035 1.00 92.62 85 ILE A N 1
ATOM 690 C CA . ILE A 1 85 ? 3.968 14.095 -11.256 1.00 92.62 85 ILE A CA 1
ATOM 691 C C . ILE A 1 85 ? 5.051 13.045 -11.586 1.00 92.62 85 ILE A C 1
ATOM 693 O O . ILE A 1 85 ? 5.679 13.183 -12.637 1.00 92.62 85 ILE A O 1
ATOM 697 N N . PRO A 1 86 ? 5.252 11.974 -10.783 1.00 92.94 86 PRO A N 1
ATOM 698 C CA . PRO A 1 86 ? 6.197 10.912 -11.129 1.00 92.94 86 PRO A CA 1
ATOM 699 C C . PRO A 1 86 ? 5.943 10.269 -12.491 1.00 92.94 86 PRO A C 1
ATOM 701 O O . PRO A 1 86 ? 6.892 10.053 -13.236 1.00 92.94 86 PRO A O 1
ATOM 704 N N . LEU A 1 87 ? 4.684 9.996 -12.854 1.00 93.44 87 LEU A N 1
ATOM 705 C CA . LEU A 1 87 ? 4.375 9.375 -14.144 1.00 93.44 87 LEU A CA 1
ATOM 706 C C . LEU A 1 87 ? 4.607 10.300 -15.329 1.00 93.44 87 LEU A C 1
ATOM 708 O O . LEU A 1 87 ? 5.053 9.826 -16.368 1.00 93.44 87 LEU A O 1
ATOM 712 N N . LEU A 1 88 ? 4.325 11.598 -15.198 1.00 93.50 88 LEU A N 1
ATOM 713 C CA . LEU A 1 88 ? 4.622 12.560 -16.260 1.00 93.50 88 LEU A CA 1
ATOM 714 C C . LEU A 1 88 ? 6.131 12.670 -16.495 1.00 93.50 88 LEU A C 1
ATOM 716 O O . LEU A 1 88 ? 6.573 12.698 -17.640 1.00 93.50 88 LEU A O 1
ATOM 720 N N . ILE A 1 89 ? 6.928 12.668 -15.426 1.00 93.06 89 ILE A N 1
ATOM 721 C CA . ILE A 1 89 ? 8.392 12.663 -15.533 1.00 93.06 89 ILE A CA 1
ATOM 722 C C . ILE A 1 89 ? 8.882 11.337 -16.129 1.00 93.06 89 ILE A C 1
ATOM 724 O O . ILE A 1 89 ? 9.710 11.343 -17.038 1.00 93.06 89 ILE A O 1
ATOM 728 N N . GLY A 1 90 ? 8.325 10.209 -15.682 1.00 91.44 90 GLY A N 1
ATOM 729 C CA . GLY A 1 90 ? 8.618 8.887 -16.235 1.00 91.44 90 GLY A CA 1
ATOM 730 C C . GLY A 1 90 ? 8.261 8.761 -17.716 1.00 91.44 90 GLY A C 1
ATOM 731 O O . GLY A 1 90 ? 9.019 8.164 -18.469 1.00 91.44 90 GLY A O 1
ATOM 732 N N . LEU A 1 91 ? 7.168 9.385 -18.166 1.00 93.25 91 LEU A N 1
ATOM 733 C CA . LEU A 1 91 ? 6.773 9.429 -19.576 1.00 93.25 91 LEU A CA 1
ATOM 734 C C . LEU A 1 91 ? 7.819 10.145 -20.438 1.00 93.25 91 LEU A C 1
ATOM 736 O O . LEU A 1 91 ? 8.162 9.659 -21.513 1.00 93.25 91 LEU A O 1
ATOM 740 N N . VAL A 1 92 ? 8.317 11.294 -19.973 1.00 93.56 92 VAL A N 1
ATOM 741 C CA . VAL A 1 92 ? 9.319 12.082 -20.708 1.00 93.56 92 VAL A CA 1
ATOM 742 C C . VAL A 1 92 ? 10.672 11.370 -20.733 1.00 93.56 92 VAL A C 1
ATOM 744 O O . VAL A 1 92 ? 11.378 11.447 -21.734 1.00 93.56 92 VAL A O 1
ATOM 747 N N . ARG A 1 93 ? 11.030 10.672 -19.651 1.00 90.56 93 ARG A N 1
ATOM 748 C CA . ARG A 1 93 ? 12.346 10.044 -19.493 1.00 90.56 93 ARG A CA 1
ATOM 749 C C . ARG A 1 93 ? 12.445 8.644 -20.102 1.00 90.56 93 ARG A C 1
ATOM 751 O O . ARG A 1 93 ? 13.375 8.370 -20.849 1.00 90.56 93 ARG A O 1
ATOM 758 N N . HIS A 1 94 ? 11.486 7.779 -19.784 1.00 89.00 94 HIS A N 1
ATOM 759 C CA . HIS A 1 94 ? 11.499 6.346 -20.113 1.00 89.00 94 HIS A CA 1
ATOM 760 C C . HIS A 1 94 ? 10.556 5.983 -21.268 1.00 89.00 94 HIS A C 1
ATOM 762 O O . HIS A 1 94 ? 10.520 4.839 -21.720 1.00 89.00 94 HIS A O 1
ATOM 768 N N . GLY A 1 95 ? 9.777 6.952 -21.757 1.00 92.19 95 GLY A N 1
ATOM 769 C CA . GLY A 1 95 ? 8.890 6.804 -22.906 1.00 92.19 95 GLY A CA 1
ATOM 770 C C . GLY A 1 95 ? 7.472 6.327 -22.576 1.00 92.19 95 GLY A C 1
ATOM 771 O O . GLY A 1 95 ? 7.074 6.119 -21.429 1.00 92.19 95 GLY A O 1
ATOM 772 N N . ILE A 1 96 ? 6.669 6.154 -23.631 1.00 93.94 96 ILE A N 1
ATOM 773 C CA . ILE A 1 96 ? 5.236 5.838 -23.519 1.00 93.94 96 ILE A CA 1
ATOM 774 C C . ILE A 1 96 ? 4.964 4.445 -22.941 1.00 93.94 96 ILE A C 1
ATOM 776 O O . ILE A 1 96 ? 3.985 4.260 -22.221 1.00 93.94 96 ILE A O 1
ATOM 780 N N . LEU A 1 97 ? 5.839 3.472 -23.216 1.00 93.81 97 LEU A N 1
ATOM 781 C CA . LEU A 1 97 ? 5.688 2.105 -22.719 1.00 93.81 97 LEU A CA 1
ATOM 782 C C . LEU A 1 97 ? 5.763 2.070 -21.188 1.00 93.81 97 LEU A C 1
ATOM 784 O O . LEU A 1 97 ? 4.879 1.503 -20.547 1.00 93.81 97 LEU A O 1
ATOM 788 N N . PHE A 1 98 ? 6.754 2.763 -20.615 1.00 94.19 98 PHE A N 1
ATOM 789 C CA . PHE A 1 98 ? 6.907 2.928 -19.171 1.00 94.19 98 PHE A CA 1
ATOM 790 C C . PHE A 1 98 ? 5.629 3.482 -18.535 1.00 94.19 98 PHE A C 1
ATOM 792 O O . PHE A 1 98 ? 5.127 2.959 -17.537 1.00 94.19 98 PHE A O 1
ATOM 799 N N . PHE A 1 99 ? 5.081 4.537 -19.141 1.00 95.19 99 PHE A N 1
ATOM 800 C CA . PHE A 1 99 ? 3.886 5.208 -18.649 1.00 95.19 99 PHE A CA 1
ATOM 801 C C . PHE A 1 99 ? 2.666 4.281 -18.653 1.00 95.19 99 PHE A C 1
ATOM 803 O O . PHE A 1 99 ? 1.969 4.188 -17.644 1.00 95.19 99 PHE A O 1
ATOM 810 N N . LEU A 1 100 ? 2.424 3.557 -19.750 1.00 95.62 100 LEU A N 1
ATOM 811 C CA . LEU A 1 100 ? 1.275 2.655 -19.869 1.00 95.62 100 LEU A CA 1
ATOM 812 C C . LEU A 1 100 ? 1.333 1.504 -18.859 1.00 95.62 100 LEU A C 1
ATOM 814 O O . LEU A 1 100 ? 0.334 1.227 -18.194 1.00 95.62 100 LEU A O 1
ATOM 818 N N . VAL A 1 101 ? 2.500 0.870 -18.708 1.00 95.56 101 VAL A N 1
ATOM 819 C CA . VAL A 1 101 ? 2.696 -0.205 -17.724 1.00 95.56 101 VAL A CA 1
ATOM 820 C C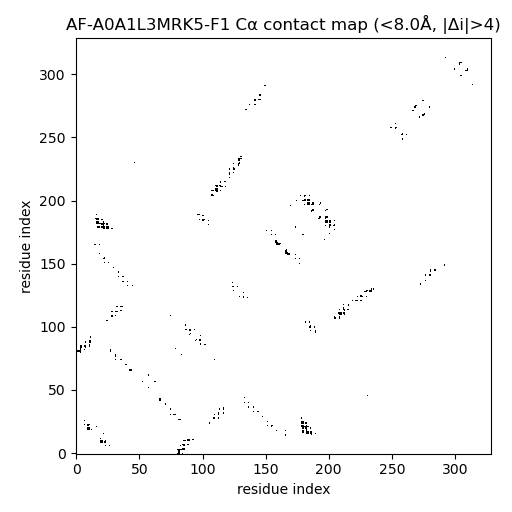 . VAL A 1 101 ? 2.497 0.329 -16.311 1.00 95.56 101 VAL A C 1
ATOM 822 O O . VAL A 1 101 ? 1.786 -0.284 -15.521 1.00 95.56 101 VAL A O 1
ATOM 825 N N . SER A 1 102 ? 3.044 1.504 -16.004 1.00 94.81 102 SER A N 1
ATOM 826 C CA . SER A 1 102 ? 2.914 2.091 -14.672 1.00 94.81 102 SER A CA 1
ATOM 827 C C . SER A 1 102 ? 1.474 2.490 -14.339 1.00 94.81 102 SER A C 1
ATOM 829 O O . SER A 1 102 ? 1.012 2.253 -13.225 1.00 94.81 102 SER A O 1
ATOM 831 N N . VAL A 1 103 ? 0.721 3.035 -15.303 1.00 95.75 103 VAL A N 1
ATOM 832 C CA . VAL A 1 103 ? -0.716 3.313 -15.136 1.00 95.75 103 VAL A CA 1
ATOM 833 C C . VAL A 1 103 ? -1.488 2.022 -14.863 1.00 95.75 103 VAL A C 1
ATOM 835 O O . VAL A 1 103 ? -2.305 1.983 -13.941 1.00 95.75 103 VAL A O 1
ATOM 838 N N . LEU A 1 104 ? -1.213 0.956 -15.617 1.00 96.00 104 LEU A N 1
ATOM 839 C CA . LEU A 1 104 ? -1.843 -0.346 -15.408 1.00 96.00 104 LEU A CA 1
ATOM 840 C C . LEU A 1 104 ? -1.524 -0.911 -14.014 1.00 96.00 104 LEU A C 1
ATOM 842 O O . LEU A 1 104 ? -2.440 -1.310 -13.294 1.00 96.00 104 LEU A O 1
ATOM 846 N N . SER A 1 105 ? -0.255 -0.876 -13.604 1.00 95.62 105 SER A N 1
ATOM 847 C CA . SER A 1 105 ? 0.195 -1.303 -12.276 1.00 95.62 105 SER A CA 1
ATOM 848 C C . SER A 1 105 ? -0.504 -0.533 -11.157 1.00 95.62 105 SER A C 1
ATOM 850 O O . SER A 1 105 ? -0.980 -1.130 -10.196 1.00 95.62 105 SER A O 1
ATOM 852 N N . VAL A 1 106 ? -0.646 0.788 -11.297 1.00 95.44 106 VAL A N 1
ATOM 853 C CA . VAL A 1 106 ? -1.339 1.644 -10.320 1.00 95.44 106 VAL A CA 1
ATOM 854 C C . VAL A 1 106 ? -2.827 1.306 -10.222 1.00 95.44 106 VAL A C 1
ATOM 856 O O . VAL A 1 106 ? -3.384 1.292 -9.124 1.00 95.44 106 VAL A O 1
ATOM 859 N N . ILE A 1 107 ? -3.489 1.011 -11.344 1.00 93.81 107 ILE A N 1
ATOM 860 C CA . ILE A 1 107 ? -4.900 0.595 -11.352 1.00 93.81 107 ILE A CA 1
ATOM 861 C C . ILE A 1 107 ? -5.067 -0.754 -10.642 1.00 93.81 107 ILE A C 1
ATOM 863 O O . ILE A 1 107 ? -5.939 -0.888 -9.781 1.00 93.81 107 ILE A O 1
ATOM 867 N N . LEU A 1 108 ? -4.224 -1.736 -10.964 1.00 94.50 108 LEU A N 1
ATOM 868 C CA . LEU A 1 108 ? -4.252 -3.062 -10.342 1.00 94.50 108 LEU A CA 1
ATOM 869 C C . LEU A 1 108 ? -3.940 -2.996 -8.839 1.00 94.50 108 LEU A C 1
ATOM 871 O O . LEU A 1 108 ? -4.643 -3.618 -8.042 1.00 94.50 108 LEU A O 1
ATOM 875 N N . LEU A 1 109 ? -2.969 -2.173 -8.432 1.00 94.31 109 LEU A N 1
ATOM 876 C CA . LEU A 1 109 ? -2.664 -1.915 -7.022 1.00 94.31 109 LEU A CA 1
ATOM 877 C C . LEU A 1 109 ? -3.839 -1.290 -6.282 1.00 94.31 109 LEU A C 1
ATOM 879 O O . LEU A 1 109 ? -4.187 -1.733 -5.191 1.00 94.31 109 LEU A O 1
ATOM 883 N N . ASN A 1 110 ? -4.486 -0.291 -6.874 1.00 92.31 110 ASN A N 1
ATOM 884 C CA . ASN A 1 110 ? -5.687 0.303 -6.300 1.00 92.31 110 ASN A CA 1
ATOM 885 C C . ASN A 1 110 ? -6.798 -0.734 -6.108 1.00 92.31 110 ASN A C 1
ATOM 887 O O . ASN A 1 110 ? -7.423 -0.781 -5.047 1.00 92.31 110 ASN A O 1
ATOM 891 N N . LEU A 1 111 ? -7.007 -1.601 -7.101 1.00 90.06 111 LEU A N 1
ATOM 892 C CA . LEU A 1 111 ? -7.972 -2.693 -7.018 1.00 90.06 111 LEU A CA 1
ATOM 893 C C . LEU A 1 111 ? -7.628 -3.658 -5.872 1.00 90.06 111 LEU A C 1
ATOM 895 O O . LEU A 1 111 ? -8.501 -4.033 -5.089 1.00 90.06 111 LEU A O 1
ATOM 899 N N . LEU A 1 112 ? -6.345 -4.005 -5.735 1.00 91.50 112 LEU A N 1
ATOM 900 C CA . LEU A 1 112 ? -5.839 -4.854 -4.662 1.00 91.50 112 LEU A CA 1
ATOM 901 C C . LEU A 1 112 ? -6.092 -4.235 -3.288 1.00 91.50 112 LEU A C 1
ATOM 903 O O . LEU A 1 112 ? -6.603 -4.918 -2.403 1.00 91.50 112 LEU A O 1
ATOM 907 N N . VAL A 1 113 ? -5.770 -2.951 -3.109 1.00 89.81 113 VAL A N 1
ATOM 908 C CA . VAL A 1 113 ? -5.976 -2.245 -1.838 1.00 89.81 113 VAL A CA 1
ATOM 909 C C . VAL A 1 113 ? -7.454 -2.211 -1.473 1.00 89.81 113 VAL A C 1
ATOM 911 O O . VAL A 1 113 ? -7.809 -2.533 -0.340 1.00 89.81 113 VAL A O 1
ATOM 914 N N . VAL A 1 114 ? -8.333 -1.878 -2.419 1.00 85.31 114 VAL A N 1
ATOM 915 C CA . VAL A 1 114 ? -9.788 -1.899 -2.197 1.00 85.31 114 VAL A CA 1
ATOM 916 C C . VAL A 1 114 ? -10.270 -3.305 -1.819 1.00 85.31 114 VAL A C 1
ATOM 918 O O . VAL A 1 114 ? -11.027 -3.457 -0.862 1.00 85.31 114 VAL A O 1
ATOM 921 N N . GLY A 1 115 ? -9.797 -4.348 -2.504 1.00 84.75 115 GLY A N 1
ATOM 922 C CA . GLY A 1 115 ? -10.139 -5.733 -2.178 1.00 84.75 115 GLY A CA 1
ATOM 923 C C . GLY A 1 115 ? -9.670 -6.152 -0.781 1.00 84.75 115 GLY A C 1
ATOM 924 O O . GLY A 1 115 ? -10.466 -6.651 0.015 1.00 84.75 115 GLY A O 1
ATOM 925 N N . ILE A 1 116 ? -8.398 -5.909 -0.443 1.00 85.25 116 ILE A N 1
ATOM 926 C CA . ILE A 1 116 ? -7.821 -6.257 0.866 1.00 85.25 116 ILE A CA 1
ATOM 927 C C . ILE A 1 116 ? -8.532 -5.499 1.986 1.00 85.25 116 ILE A C 1
ATOM 929 O O . ILE A 1 116 ? -8.908 -6.102 2.991 1.00 85.25 116 ILE A O 1
ATOM 933 N N . THR A 1 117 ? -8.745 -4.193 1.824 1.00 81.44 117 THR A N 1
ATOM 934 C CA . THR A 1 117 ? -9.447 -3.387 2.830 1.00 81.44 117 THR A CA 1
ATOM 935 C C . THR A 1 117 ? -10.870 -3.882 3.034 1.00 81.44 117 THR A C 1
ATOM 937 O O . THR A 1 117 ? -11.273 -4.101 4.175 1.00 81.44 117 THR A O 1
ATOM 940 N N . ALA A 1 118 ? -11.615 -4.167 1.967 1.00 78.38 118 ALA A N 1
ATOM 941 C CA . ALA A 1 118 ? -12.966 -4.697 2.089 1.00 78.38 118 ALA A CA 1
ATOM 942 C C . ALA A 1 118 ? -13.012 -6.068 2.790 1.00 78.38 118 ALA A C 1
ATOM 944 O O . ALA A 1 118 ? -13.864 -6.286 3.656 1.00 78.38 118 ALA A O 1
ATOM 945 N N . LEU A 1 119 ? -12.077 -6.974 2.474 1.00 81.44 119 LEU A N 1
ATOM 946 C CA . LEU A 1 119 ? -11.934 -8.266 3.157 1.00 81.44 119 LEU A CA 1
ATOM 947 C C . LEU A 1 119 ? -11.583 -8.096 4.640 1.00 81.44 119 LEU A C 1
ATOM 949 O O . LEU A 1 119 ? -12.135 -8.792 5.493 1.00 81.44 119 LEU A O 1
ATOM 953 N N . LEU A 1 120 ? -10.716 -7.138 4.959 1.00 82.12 120 LEU A N 1
ATOM 954 C CA . LEU A 1 120 ? -10.372 -6.780 6.328 1.00 82.12 120 LEU A CA 1
ATOM 955 C C . LEU A 1 120 ? -11.601 -6.257 7.084 1.00 82.12 120 LEU A C 1
ATOM 957 O O . LEU A 1 120 ? -11.888 -6.735 8.179 1.00 82.12 120 LEU A O 1
ATOM 961 N N . TYR A 1 121 ? -12.391 -5.353 6.500 1.00 75.62 121 TYR A N 1
ATOM 962 C CA . TYR A 1 121 ? -13.627 -4.869 7.126 1.00 75.62 121 TYR A CA 1
ATOM 963 C C . TYR A 1 121 ? -14.647 -5.985 7.344 1.00 75.62 121 TYR A C 1
ATOM 965 O O . TYR A 1 121 ? -15.237 -6.073 8.422 1.00 75.62 121 TYR A O 1
ATOM 973 N N . LEU A 1 122 ? -14.826 -6.863 6.356 1.00 74.56 122 LEU A N 1
ATOM 974 C CA . LEU A 1 122 ? -15.643 -8.071 6.471 1.00 74.56 122 LEU A CA 1
ATOM 975 C C . LEU A 1 122 ? -15.207 -8.943 7.654 1.00 74.56 122 LEU A C 1
ATOM 977 O O . LEU A 1 122 ? -16.039 -9.366 8.460 1.00 74.56 122 LEU A O 1
ATOM 981 N N . PHE A 1 123 ? -13.903 -9.194 7.767 1.00 78.12 123 PHE A N 1
ATOM 982 C CA . PHE A 1 123 ? -13.324 -9.994 8.839 1.00 78.12 123 PHE A CA 1
ATOM 983 C C . PHE A 1 123 ? -13.579 -9.372 10.217 1.00 78.12 123 PHE A C 1
ATOM 985 O O . PHE A 1 123 ? -14.047 -10.062 11.125 1.00 78.12 123 PHE A O 1
ATOM 992 N N . ILE A 1 124 ? -13.355 -8.062 10.366 1.00 74.62 124 ILE A N 1
ATOM 993 C CA . ILE A 1 124 ? -13.590 -7.365 11.635 1.00 74.62 124 ILE A CA 1
ATOM 994 C C . ILE A 1 124 ? -15.084 -7.393 11.994 1.00 74.62 124 ILE A C 1
ATOM 996 O O . ILE A 1 124 ? -15.433 -7.735 13.122 1.00 74.62 124 ILE A O 1
ATOM 1000 N N . LEU A 1 125 ? -15.978 -7.101 11.045 1.00 69.00 125 LEU A N 1
ATOM 1001 C CA . LEU A 1 125 ? -17.429 -7.106 11.277 1.00 69.00 125 LEU A CA 1
ATOM 1002 C C . LEU A 1 125 ? -17.969 -8.482 11.682 1.00 69.00 125 LEU A C 1
ATOM 1004 O O . LEU A 1 125 ? -18.952 -8.564 12.416 1.00 69.00 125 LEU A O 1
ATOM 1008 N N . ARG A 1 126 ? -17.352 -9.570 11.207 1.00 71.31 126 ARG A N 1
ATOM 1009 C CA . ARG A 1 126 ? -17.757 -10.935 11.570 1.00 71.31 126 ARG A CA 1
ATOM 1010 C C . ARG A 1 126 ? -17.362 -11.303 13.002 1.00 71.31 126 ARG A C 1
ATOM 1012 O O . ARG A 1 126 ? -18.042 -12.125 13.614 1.00 71.31 126 ARG A O 1
ATOM 1019 N N . LEU A 1 127 ? -16.272 -10.732 13.514 1.00 67.38 127 LEU A N 1
ATOM 1020 C CA . LEU A 1 127 ? -15.693 -11.093 14.810 1.00 67.38 127 LEU A CA 1
ATOM 1021 C C . LEU A 1 127 ? -16.027 -10.108 15.940 1.00 67.38 127 LEU A C 1
ATOM 1023 O O . LEU A 1 127 ? -15.913 -10.485 17.108 1.00 67.38 127 LEU A O 1
ATOM 1027 N N . PHE A 1 128 ? -16.428 -8.870 15.630 1.00 65.75 128 PHE A N 1
ATOM 1028 C CA . PHE A 1 128 ? -16.499 -7.796 16.622 1.00 65.75 128 PHE A CA 1
ATOM 1029 C C . PHE A 1 128 ? -17.765 -6.930 16.545 1.00 65.75 128 PHE A C 1
ATOM 1031 O O . PHE A 1 128 ? -18.216 -6.542 15.471 1.00 65.75 128 PHE A O 1
ATOM 1038 N N . ASP A 1 129 ? -18.291 -6.574 17.724 1.00 63.84 129 ASP A N 1
ATOM 1039 C CA . ASP A 1 129 ? -19.441 -5.678 17.901 1.00 63.84 129 ASP A CA 1
ATOM 1040 C C . ASP A 1 129 ? -19.093 -4.201 17.616 1.00 63.84 129 ASP A C 1
ATOM 1042 O O . ASP A 1 129 ? -17.934 -3.781 17.685 1.00 63.84 129 ASP A O 1
ATOM 1046 N N . GLY A 1 130 ? -20.112 -3.374 17.361 1.00 58.00 130 GLY A N 1
ATOM 1047 C CA . GLY A 1 130 ? -19.946 -2.055 16.734 1.00 58.00 130 GLY A CA 1
ATOM 1048 C C . GLY A 1 130 ? -19.200 -1.010 17.548 1.00 58.00 130 GLY A C 1
ATOM 1049 O O . GLY A 1 130 ? -18.467 -0.209 16.972 1.00 58.00 130 GLY A O 1
ATOM 1050 N N . GLU A 1 131 ? -19.296 -1.065 18.877 1.00 60.50 131 GLU A N 1
ATOM 1051 C CA . GLU A 1 131 ? -18.493 -0.208 19.760 1.00 60.50 131 GLU A CA 1
ATOM 1052 C C . GLU A 1 131 ? -16.994 -0.516 19.649 1.00 60.50 131 GLU A C 1
ATOM 1054 O O . GLU A 1 131 ? -16.170 0.392 19.719 1.00 60.50 131 GLU A O 1
ATOM 1059 N N . LYS A 1 132 ? -16.626 -1.784 19.424 1.00 64.06 132 LYS A N 1
ATOM 1060 C CA . LYS A 1 132 ? -15.227 -2.202 19.276 1.00 64.06 132 LYS A CA 1
ATOM 1061 C C . LYS A 1 132 ? -14.711 -2.040 17.852 1.00 64.06 132 LYS A C 1
ATOM 1063 O O . LYS A 1 132 ? -13.499 -2.020 17.673 1.00 64.06 132 LYS A O 1
ATOM 1068 N N . LEU A 1 133 ? -15.586 -1.909 16.850 1.00 66.69 133 LEU A N 1
ATOM 1069 C CA . LEU A 1 133 ? -15.157 -1.808 15.453 1.00 66.69 133 LEU A CA 1
ATOM 1070 C C . LEU A 1 133 ? -14.253 -0.594 15.228 1.00 66.69 133 LEU A C 1
ATOM 1072 O O . LEU A 1 133 ? -13.189 -0.725 14.630 1.00 66.69 133 LEU A O 1
ATOM 1076 N N . LYS A 1 134 ? -14.643 0.564 15.779 1.00 66.50 134 LYS A N 1
ATOM 1077 C CA . LYS A 1 134 ? -13.855 1.804 15.694 1.00 66.50 134 LYS A CA 1
ATOM 1078 C C . LYS A 1 134 ? -12.486 1.649 16.353 1.00 66.50 134 LYS A C 1
ATOM 1080 O O . LYS A 1 134 ? -11.484 2.054 15.775 1.00 66.50 134 LYS A O 1
ATOM 1085 N N . ASP A 1 135 ? -12.437 1.026 17.530 1.00 70.12 135 ASP A N 1
ATOM 1086 C CA . ASP A 1 135 ? -11.180 0.749 18.229 1.00 70.12 135 ASP A CA 1
ATOM 1087 C C . ASP A 1 135 ? -10.282 -0.208 17.431 1.00 70.12 135 ASP A C 1
ATOM 1089 O O . ASP A 1 135 ? -9.081 0.023 17.327 1.00 70.12 135 ASP A O 1
ATOM 1093 N N . ILE A 1 136 ? -10.845 -1.262 16.838 1.00 74.38 136 ILE A N 1
ATOM 1094 C CA . ILE A 1 136 ? -10.076 -2.273 16.098 1.00 74.38 136 ILE A CA 1
ATOM 1095 C C . ILE A 1 136 ? -9.515 -1.717 14.803 1.00 74.38 136 ILE A C 1
ATOM 1097 O O . ILE A 1 136 ? -8.382 -2.037 14.466 1.00 74.38 136 ILE A O 1
ATOM 1101 N N . ILE A 1 137 ? -10.249 -0.849 14.110 1.00 75.19 137 ILE A N 1
ATOM 1102 C CA . ILE A 1 137 ? -9.709 -0.187 12.923 1.00 75.19 137 ILE A CA 1
ATOM 1103 C C . ILE A 1 137 ? -8.493 0.666 13.293 1.00 75.19 137 ILE A C 1
ATOM 1105 O O . ILE A 1 137 ? -7.479 0.582 12.608 1.00 75.19 137 ILE A O 1
ATOM 1109 N N . ASN A 1 138 ? -8.535 1.392 14.415 1.00 74.06 138 ASN A N 1
ATOM 1110 C CA . ASN A 1 138 ? -7.359 2.126 14.892 1.00 74.06 138 ASN A CA 1
ATOM 1111 C C . ASN A 1 138 ? -6.188 1.170 15.198 1.00 74.06 138 ASN A C 1
ATOM 1113 O O . ASN A 1 138 ? -5.049 1.467 14.855 1.00 74.06 138 ASN A O 1
ATOM 1117 N N . TYR A 1 139 ? -6.443 -0.000 15.798 1.00 78.62 139 TYR A N 1
ATOM 1118 C CA . TYR A 1 139 ? -5.395 -1.010 16.016 1.00 78.62 139 TYR A CA 1
ATOM 1119 C C . TYR A 1 139 ? -4.834 -1.582 14.711 1.00 78.62 139 TYR A C 1
ATOM 1121 O O . TYR A 1 139 ? -3.627 -1.792 14.615 1.00 78.62 139 TYR A O 1
ATOM 1129 N N . VAL A 1 140 ? -5.679 -1.800 13.701 1.00 80.88 140 VAL A N 1
ATOM 1130 C CA . VAL A 1 140 ? -5.242 -2.208 12.361 1.00 80.88 140 VAL A CA 1
ATOM 1131 C C . VAL A 1 140 ? -4.358 -1.135 11.743 1.00 80.88 140 VAL A C 1
ATOM 1133 O O . VAL A 1 140 ? -3.318 -1.479 11.198 1.00 80.88 140 VAL A O 1
ATOM 1136 N N . GLN A 1 141 ? -4.717 0.145 11.859 1.00 77.12 141 GLN A N 1
ATOM 1137 C CA . GLN A 1 141 ? -3.880 1.245 11.374 1.00 77.12 141 GLN A CA 1
ATOM 1138 C C . GLN A 1 141 ? -2.521 1.275 12.074 1.00 77.12 141 GLN A C 1
ATOM 1140 O O . GLN A 1 141 ? -1.500 1.373 11.402 1.00 77.12 141 GLN A O 1
ATOM 1145 N N . ILE A 1 142 ? -2.490 1.118 13.404 1.00 77.25 142 ILE A N 1
ATOM 1146 C CA . ILE A 1 142 ? -1.235 1.016 14.164 1.00 77.25 142 ILE A CA 1
ATOM 1147 C C . ILE A 1 142 ? -0.396 -0.165 13.650 1.00 77.25 142 ILE A C 1
ATOM 1149 O O . ILE A 1 142 ? 0.799 -0.014 13.405 1.00 77.25 142 ILE A O 1
ATOM 1153 N N . GLY A 1 143 ? -1.020 -1.329 13.443 1.00 81.94 143 GLY A N 1
ATOM 1154 C CA . GLY A 1 143 ? -0.359 -2.509 12.884 1.00 81.94 143 GLY A CA 1
ATOM 1155 C C . GLY A 1 143 ? 0.161 -2.289 11.462 1.00 81.94 143 GLY A C 1
ATOM 1156 O O . GLY A 1 143 ? 1.267 -2.718 11.151 1.00 81.94 143 GLY A O 1
ATOM 1157 N N . LEU A 1 144 ? -0.591 -1.576 10.621 1.00 79.00 144 LEU A N 1
ATOM 1158 C CA . LEU A 1 144 ? -0.200 -1.232 9.256 1.00 79.00 144 LEU A CA 1
ATOM 1159 C C . LEU A 1 144 ? 1.037 -0.325 9.249 1.00 79.00 144 LEU A C 1
ATOM 1161 O O . LEU A 1 144 ? 1.982 -0.594 8.513 1.00 79.00 144 LEU A O 1
ATOM 1165 N N . SER A 1 145 ? 1.074 0.696 10.110 1.00 78.12 145 SER A N 1
ATOM 1166 C CA . SER A 1 145 ? 2.240 1.575 10.271 1.00 78.12 145 SER A CA 1
ATOM 1167 C C . SER A 1 145 ? 3.478 0.813 10.755 1.00 78.12 145 SER A C 1
ATOM 1169 O O . SER A 1 145 ? 4.584 1.050 10.276 1.00 78.12 145 SER A O 1
ATOM 1171 N N . LEU A 1 146 ? 3.307 -0.150 11.666 1.00 79.12 146 LEU A N 1
ATOM 1172 C CA . LEU A 1 146 ? 4.396 -1.025 12.108 1.00 79.12 146 LEU A CA 1
ATOM 1173 C C . LEU A 1 146 ? 4.881 -1.937 10.968 1.00 79.12 146 LEU A C 1
ATOM 1175 O O . LEU A 1 146 ? 6.081 -2.084 10.742 1.00 79.12 146 LEU A O 1
ATOM 1179 N N . SER A 1 147 ? 3.935 -2.514 10.221 1.00 78.00 147 SER A N 1
ATOM 1180 C CA . SER A 1 147 ? 4.201 -3.365 9.061 1.00 78.00 147 SER A CA 1
ATOM 1181 C C . SER A 1 147 ? 4.909 -2.610 7.944 1.00 78.00 147 SER A C 1
ATOM 1183 O O . SER A 1 147 ? 5.684 -3.221 7.223 1.00 78.00 147 SER A O 1
ATOM 1185 N N . MET A 1 148 ? 4.667 -1.312 7.787 1.00 78.94 148 MET A N 1
ATOM 1186 C CA . MET A 1 148 ? 5.387 -0.459 6.843 1.00 78.94 148 MET A CA 1
ATOM 1187 C C . MET A 1 148 ? 6.855 -0.327 7.218 1.00 78.94 148 MET A C 1
ATOM 1189 O O . MET A 1 148 ? 7.726 -0.513 6.373 1.00 78.94 148 MET A O 1
ATOM 1193 N N . MET A 1 149 ? 7.120 -0.029 8.492 1.00 74.00 149 MET A N 1
ATOM 1194 C CA . MET A 1 149 ? 8.478 0.139 8.997 1.00 74.00 149 MET A CA 1
ATOM 1195 C C . MET A 1 149 ? 9.302 -1.133 8.779 1.00 74.00 149 MET A C 1
ATOM 1197 O O . MET A 1 149 ? 10.407 -1.071 8.249 1.00 74.00 149 MET A O 1
ATOM 1201 N N . VAL A 1 150 ? 8.738 -2.292 9.129 1.00 78.88 150 VAL A N 1
ATOM 1202 C CA . VAL A 1 150 ? 9.376 -3.595 8.896 1.00 78.88 150 VAL A CA 1
ATOM 1203 C C . VAL A 1 150 ? 9.426 -3.917 7.399 1.00 78.88 150 VAL A C 1
ATOM 1205 O O . VAL A 1 150 ? 10.451 -4.352 6.886 1.00 78.88 150 VAL A O 1
ATOM 1208 N N . GLY A 1 151 ? 8.328 -3.680 6.684 1.00 78.56 151 GLY A N 1
ATOM 1209 C CA . GLY A 1 151 ? 8.146 -4.051 5.284 1.00 78.56 151 GLY A CA 1
ATOM 1210 C C . GLY A 1 151 ? 9.126 -3.363 4.343 1.00 78.56 151 GLY A C 1
ATOM 1211 O O . GLY A 1 151 ? 9.686 -4.037 3.486 1.00 78.56 151 GLY A O 1
ATOM 1212 N N . TYR A 1 152 ? 9.402 -2.065 4.518 1.00 78.19 152 TYR A N 1
ATOM 1213 C CA . TYR A 1 152 ? 10.422 -1.394 3.701 1.00 78.19 152 TYR A CA 1
ATOM 1214 C C . TYR A 1 152 ? 11.817 -1.909 3.961 1.00 78.19 152 TYR A C 1
ATOM 1216 O O . TYR A 1 152 ? 12.601 -2.015 3.027 1.00 78.19 152 TYR A O 1
ATOM 1224 N N . GLN A 1 153 ? 12.139 -2.227 5.208 1.00 75.88 153 GLN A N 1
ATOM 1225 C CA . GLN A 1 153 ? 13.454 -2.766 5.511 1.00 75.88 153 GLN A CA 1
ATOM 1226 C C . GLN A 1 153 ? 13.625 -4.159 4.921 1.00 75.88 153 GLN A C 1
ATOM 1228 O O . GLN A 1 153 ? 14.669 -4.437 4.344 1.00 75.88 153 GLN A O 1
ATOM 1233 N N . LEU A 1 154 ? 12.596 -5.007 5.007 1.00 76.81 154 LEU A N 1
ATOM 1234 C CA . LEU A 1 154 ? 12.590 -6.302 4.330 1.00 76.81 154 LEU A CA 1
ATOM 1235 C C . LEU A 1 154 ? 12.710 -6.139 2.814 1.00 76.81 154 LEU A C 1
ATOM 1237 O O . LEU A 1 154 ? 13.486 -6.859 2.197 1.00 76.81 154 LEU A O 1
ATOM 1241 N N . LEU A 1 155 ? 11.997 -5.173 2.224 1.00 78.75 155 LEU A N 1
ATOM 1242 C CA . LEU A 1 155 ? 12.088 -4.872 0.797 1.00 78.75 155 LEU A CA 1
ATOM 1243 C C . LEU A 1 155 ? 13.511 -4.458 0.426 1.00 78.75 155 LEU A C 1
ATOM 1245 O O . LEU A 1 155 ? 14.086 -5.076 -0.453 1.00 78.75 155 LEU A O 1
ATOM 1249 N N . VAL A 1 156 ? 14.109 -3.482 1.113 1.00 78.19 156 VAL A N 1
ATOM 1250 C CA . VAL A 1 156 ? 15.480 -3.029 0.819 1.00 78.19 156 VAL A CA 1
ATOM 1251 C C . VAL A 1 156 ? 16.496 -4.157 1.011 1.00 78.19 156 VAL A C 1
ATOM 1253 O O . VAL A 1 156 ? 17.378 -4.309 0.178 1.00 78.19 156 VAL A O 1
ATOM 1256 N N . ARG A 1 157 ? 16.340 -4.992 2.047 1.00 75.88 157 ARG A N 1
ATOM 1257 C CA . ARG A 1 157 ? 17.189 -6.174 2.280 1.00 75.88 157 ARG A CA 1
ATOM 1258 C C . ARG A 1 157 ? 16.989 -7.305 1.275 1.00 75.88 157 ARG A C 1
ATOM 1260 O O . ARG A 1 157 ? 17.833 -8.185 1.210 1.00 75.88 157 ARG A O 1
ATOM 1267 N N . SER A 1 158 ? 15.888 -7.314 0.522 1.00 71.31 158 SER A N 1
ATOM 1268 C CA . SER A 1 158 ? 15.661 -8.312 -0.537 1.00 71.31 158 SER A CA 1
ATOM 1269 C C . SER A 1 158 ? 16.640 -8.145 -1.705 1.00 71.31 158 SER A C 1
ATOM 1271 O O . SER A 1 158 ? 16.682 -8.991 -2.594 1.00 71.31 158 SER A O 1
ATOM 1273 N N . PHE A 1 159 ? 17.390 -7.042 -1.719 1.00 75.44 159 PHE A N 1
ATOM 1274 C CA . PHE A 1 1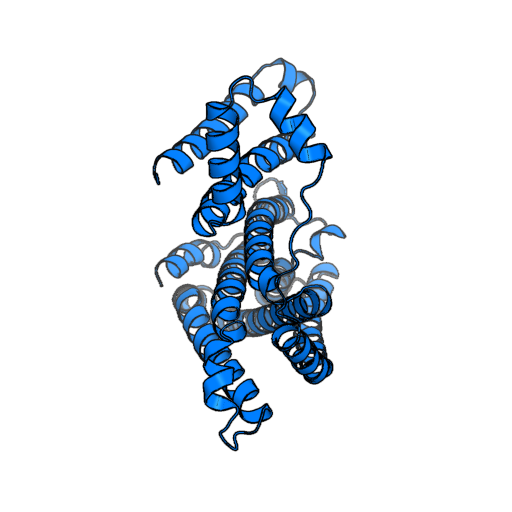59 ? 18.349 -6.691 -2.748 1.00 75.44 159 PHE A CA 1
ATOM 1275 C C . PHE A 1 159 ? 19.741 -6.614 -2.130 1.00 75.44 159 PHE A C 1
ATOM 1277 O O . PHE A 1 159 ? 19.968 -5.857 -1.183 1.00 75.44 159 PHE A O 1
ATOM 1284 N N . GLU A 1 160 ? 20.671 -7.396 -2.670 1.00 67.94 160 GLU A N 1
ATOM 1285 C CA . GLU A 1 160 ? 22.080 -7.299 -2.309 1.00 67.94 160 GLU A CA 1
ATOM 1286 C C . GLU A 1 160 ? 22.755 -6.243 -3.186 1.00 67.94 160 GLU A C 1
ATOM 1288 O O . GLU A 1 160 ? 22.551 -6.186 -4.401 1.00 67.94 160 GLU A O 1
ATOM 1293 N N . PHE A 1 161 ? 23.554 -5.381 -2.559 1.00 64.56 161 PHE A N 1
ATOM 1294 C CA . PHE A 1 161 ? 24.326 -4.349 -3.246 1.00 64.56 161 PHE A CA 1
ATOM 1295 C C . PHE A 1 161 ? 25.777 -4.817 -3.348 1.00 64.56 161 PHE A C 1
ATOM 1297 O O . PHE A 1 161 ? 26.611 -4.436 -2.527 1.00 64.56 161 PHE A O 1
ATOM 1304 N N . ILE A 1 162 ? 26.076 -5.666 -4.333 1.00 50.41 162 ILE A N 1
ATOM 1305 C CA . ILE A 1 162 ? 27.447 -6.113 -4.612 1.00 50.41 162 ILE A CA 1
ATOM 1306 C C . ILE A 1 162 ? 27.929 -5.386 -5.868 1.00 50.41 162 ILE A C 1
ATOM 1308 O O . ILE A 1 162 ? 27.341 -5.527 -6.940 1.00 50.41 162 ILE A O 1
ATOM 1312 N N . ASP A 1 163 ? 28.974 -4.566 -5.722 1.00 45.31 163 ASP A N 1
ATOM 1313 C CA . ASP A 1 163 ? 29.678 -3.887 -6.819 1.00 45.31 163 ASP A CA 1
ATOM 1314 C C . ASP A 1 163 ? 28.756 -3.187 -7.841 1.00 45.31 163 ASP A C 1
ATOM 1316 O O . ASP A 1 163 ? 28.922 -3.326 -9.051 1.00 45.31 163 ASP A O 1
ATOM 1320 N N . LEU A 1 164 ? 27.764 -2.424 -7.350 1.00 50.78 164 LEU A N 1
ATOM 1321 C CA . LEU A 1 164 ? 26.774 -1.666 -8.148 1.00 50.78 164 LEU A CA 1
ATOM 1322 C C . LEU A 1 164 ? 25.805 -2.527 -8.979 1.00 50.78 164 LEU A C 1
ATOM 1324 O O . LEU A 1 164 ? 24.942 -1.987 -9.672 1.00 50.78 164 LEU A O 1
ATOM 1328 N N . THR A 1 165 ? 25.888 -3.854 -8.881 1.00 50.69 165 THR A N 1
ATOM 1329 C CA . THR A 1 165 ? 24.887 -4.760 -9.441 1.00 50.69 165 THR A CA 1
ATOM 1330 C C . THR A 1 165 ? 23.874 -5.125 -8.370 1.00 50.69 165 THR A C 1
ATOM 1332 O O . THR A 1 165 ? 24.199 -5.723 -7.349 1.00 50.69 165 THR A O 1
ATOM 1335 N N . ILE A 1 166 ? 22.627 -4.720 -8.599 1.00 60.66 166 ILE A N 1
ATOM 1336 C CA . ILE A 1 166 ? 21.507 -5.071 -7.733 1.00 60.66 166 ILE A CA 1
ATOM 1337 C C . ILE A 1 166 ? 20.990 -6.439 -8.184 1.00 60.66 166 ILE A C 1
ATOM 1339 O O . ILE A 1 166 ? 20.326 -6.540 -9.220 1.00 60.66 166 ILE A O 1
ATOM 1343 N N . SER A 1 167 ? 21.309 -7.485 -7.424 1.00 63.94 167 SER A N 1
ATOM 1344 C CA . SER A 1 167 ? 20.788 -8.839 -7.621 1.00 63.94 167 SER A CA 1
ATOM 1345 C C . SER A 1 167 ? 19.718 -9.151 -6.575 1.00 63.94 167 SER A C 1
ATOM 1347 O O . SER A 1 167 ? 19.797 -8.740 -5.417 1.00 63.94 167 SER A O 1
ATOM 1349 N N . LEU A 1 168 ? 18.677 -9.866 -7.002 1.00 68.94 168 LEU A N 1
ATOM 1350 C CA . LEU A 1 168 ? 17.653 -10.407 -6.115 1.00 68.94 168 LEU A CA 1
ATOM 1351 C C . LEU A 1 168 ? 17.743 -11.928 -6.174 1.00 68.94 168 LEU A C 1
ATOM 1353 O O . LEU A 1 168 ? 17.512 -12.520 -7.230 1.00 68.94 168 LEU A O 1
ATOM 1357 N N . GLU A 1 169 ? 18.045 -12.559 -5.041 1.00 72.00 169 GLU A N 1
ATOM 1358 C CA . GLU A 1 169 ? 17.957 -14.011 -4.907 1.00 72.00 169 GLU A CA 1
ATOM 1359 C C . GLU A 1 169 ? 16.514 -14.424 -4.568 1.00 72.00 169 GLU A C 1
ATOM 1361 O O . GLU A 1 169 ? 15.964 -14.001 -3.546 1.00 72.00 169 GLU A O 1
ATOM 1366 N N . PRO A 1 170 ? 15.836 -15.224 -5.413 1.00 72.19 170 PRO A N 1
ATOM 1367 C CA . PRO A 1 170 ? 14.442 -15.584 -5.187 1.00 72.19 170 PRO A CA 1
ATOM 1368 C C . PRO A 1 170 ? 14.236 -16.359 -3.884 1.00 72.19 170 PRO A C 1
ATOM 1370 O O . PRO A 1 170 ? 14.717 -17.479 -3.717 1.00 72.19 170 PRO A O 1
ATOM 1373 N N . SER A 1 171 ? 13.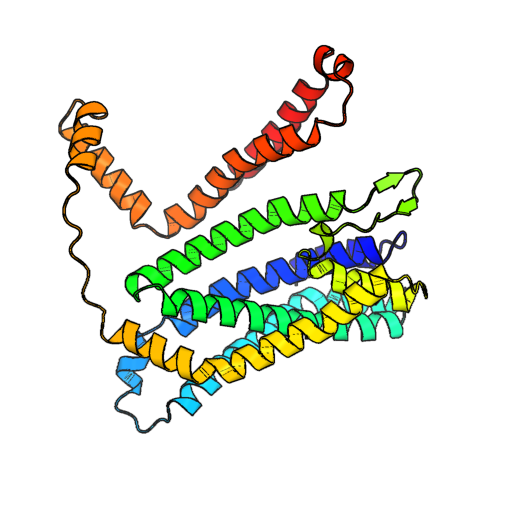426 -15.800 -2.990 1.00 79.50 171 SER A N 1
ATOM 1374 C CA . SER A 1 171 ? 13.054 -16.423 -1.726 1.00 79.50 171 SER A CA 1
ATOM 1375 C C . SER A 1 171 ? 11.529 -16.449 -1.557 1.00 79.50 171 SER A C 1
ATOM 1377 O O . SER A 1 171 ? 10.794 -15.611 -2.086 1.00 79.50 171 SER A O 1
ATOM 1379 N N . TRP A 1 172 ? 11.016 -17.419 -0.798 1.00 79.94 172 TRP A N 1
ATOM 1380 C CA . TRP A 1 172 ? 9.572 -17.551 -0.561 1.00 79.94 172 TRP A CA 1
ATOM 1381 C C . TRP A 1 172 ? 8.993 -16.385 0.258 1.00 79.94 172 TRP A C 1
ATOM 1383 O O . TRP A 1 172 ? 7.808 -16.070 0.136 1.00 79.94 172 TRP A O 1
ATOM 1393 N N . TRP A 1 173 ? 9.822 -15.715 1.065 1.00 81.25 173 TRP A N 1
ATOM 1394 C CA . TRP A 1 173 ? 9.408 -14.589 1.901 1.00 81.25 173 TRP A CA 1
ATOM 1395 C C . TRP A 1 173 ? 9.241 -13.279 1.112 1.00 81.25 173 TRP A C 1
ATOM 1397 O O . TRP A 1 173 ? 8.626 -12.344 1.624 1.00 81.25 173 TRP A O 1
ATOM 1407 N N . HIS A 1 174 ? 9.676 -13.226 -0.154 1.00 83.50 174 HIS A N 1
ATOM 1408 C CA . HIS A 1 174 ? 9.400 -12.109 -1.068 1.00 83.50 174 HIS A CA 1
ATOM 1409 C C . HIS A 1 174 ? 7.940 -12.070 -1.549 1.00 83.50 174 HIS A C 1
ATOM 1411 O O . HIS A 1 174 ? 7.423 -11.005 -1.877 1.00 83.50 174 HIS A O 1
ATOM 1417 N N . VAL A 1 175 ? 7.244 -13.212 -1.573 1.00 84.88 175 VAL A N 1
ATOM 1418 C CA . VAL A 1 175 ? 5.859 -13.321 -2.069 1.00 84.88 175 VAL A CA 1
ATOM 1419 C C . VAL A 1 175 ? 4.871 -12.382 -1.357 1.00 84.88 175 VAL A C 1
ATOM 1421 O O . VAL A 1 175 ? 4.133 -11.696 -2.060 1.00 84.88 175 VAL A O 1
ATOM 1424 N N . PRO A 1 176 ? 4.816 -12.287 -0.011 1.00 84.56 176 PRO A N 1
ATOM 1425 C CA . PRO A 1 176 ? 3.892 -11.371 0.671 1.00 84.56 176 PRO A CA 1
ATOM 1426 C C . PRO A 1 176 ? 4.184 -9.878 0.439 1.00 84.56 176 PRO A C 1
ATOM 1428 O O . PRO A 1 176 ? 3.346 -9.040 0.775 1.00 84.56 176 PRO A O 1
ATOM 1431 N N . ILE A 1 177 ? 5.331 -9.524 -0.147 1.00 86.50 177 ILE A N 1
ATOM 1432 C CA . ILE A 1 177 ? 5.705 -8.143 -0.463 1.00 86.50 177 ILE A CA 1
ATOM 1433 C C . ILE A 1 177 ? 5.070 -7.776 -1.812 1.00 86.50 177 ILE A C 1
ATOM 1435 O O . ILE A 1 177 ? 5.734 -7.646 -2.839 1.00 86.50 177 ILE A O 1
ATOM 1439 N N . PHE A 1 178 ? 3.747 -7.594 -1.801 1.00 87.75 178 PHE A N 1
ATOM 1440 C CA . PHE A 1 178 ? 2.946 -7.302 -2.995 1.00 87.75 178 PHE A CA 1
ATOM 1441 C C . PHE A 1 178 ? 3.435 -6.118 -3.859 1.00 87.75 178 PHE A C 1
ATOM 1443 O O . PHE A 1 178 ? 3.190 -6.162 -5.063 1.00 87.75 178 PHE A O 1
ATOM 1450 N N . PRO A 1 179 ? 4.147 -5.081 -3.357 1.00 90.50 179 PRO A N 1
ATOM 1451 C CA . PRO A 1 179 ? 4.705 -4.056 -4.238 1.00 90.50 179 PRO A CA 1
ATOM 1452 C C . PRO A 1 179 ? 5.762 -4.589 -5.212 1.00 90.50 179 PRO A C 1
ATOM 1454 O O . PRO A 1 179 ? 5.859 -4.090 -6.333 1.00 90.50 179 PRO A O 1
ATOM 1457 N N . MET A 1 180 ? 6.507 -5.634 -4.824 1.00 90.31 180 MET A N 1
ATOM 1458 C CA . MET A 1 180 ? 7.510 -6.256 -5.695 1.00 90.31 180 MET A CA 1
ATOM 1459 C C . MET A 1 180 ? 6.896 -6.922 -6.923 1.00 90.31 180 MET A C 1
ATOM 1461 O O . MET A 1 180 ? 7.558 -7.035 -7.949 1.00 90.31 180 MET A O 1
ATOM 1465 N N . TRP A 1 181 ? 5.622 -7.313 -6.863 1.00 93.75 181 TRP A N 1
ATOM 1466 C CA . TRP A 1 181 ? 4.925 -7.889 -8.013 1.00 93.75 181 TRP A CA 1
ATOM 1467 C C . TRP A 1 181 ? 4.865 -6.910 -9.187 1.00 93.75 181 TRP A C 1
ATOM 1469 O O . TRP A 1 181 ? 5.080 -7.284 -10.338 1.00 93.75 181 TRP A O 1
ATOM 1479 N N . TYR A 1 182 ? 4.641 -5.636 -8.876 1.00 93.69 182 TYR A N 1
ATOM 1480 C CA . TYR A 1 182 ? 4.549 -4.560 -9.858 1.00 93.69 182 TYR A CA 1
ATOM 1481 C C . TYR A 1 182 ? 5.923 -4.021 -10.260 1.00 93.69 182 TYR A C 1
ATOM 1483 O O . TYR A 1 182 ? 6.098 -3.602 -11.402 1.00 93.69 182 TYR A O 1
ATOM 1491 N N . GLY A 1 183 ? 6.914 -4.086 -9.363 1.00 91.88 183 GLY A N 1
ATOM 1492 C CA . GLY A 1 183 ? 8.314 -3.857 -9.725 1.00 91.88 183 GLY A CA 1
ATOM 1493 C C . GLY A 1 183 ? 8.814 -4.882 -10.746 1.00 91.88 183 GLY A C 1
ATOM 1494 O O . GLY A 1 183 ? 9.390 -4.504 -11.761 1.00 91.88 183 GLY A O 1
ATOM 1495 N N . ALA A 1 184 ? 8.505 -6.165 -10.535 1.00 91.81 184 ALA A N 1
ATOM 1496 C CA . ALA A 1 184 ? 8.842 -7.247 -11.461 1.00 91.81 184 ALA A CA 1
ATOM 1497 C C . ALA A 1 184 ? 8.116 -7.129 -12.804 1.00 91.81 184 ALA A C 1
ATOM 1499 O O . ALA A 1 184 ? 8.722 -7.353 -13.850 1.00 91.81 184 ALA A O 1
ATOM 1500 N N . MET A 1 185 ? 6.845 -6.718 -12.787 1.00 93.00 185 MET A N 1
ATOM 1501 C CA . MET A 1 185 ? 6.100 -6.403 -14.007 1.00 93.00 185 MET A CA 1
ATOM 1502 C C . MET A 1 185 ? 6.780 -5.288 -14.810 1.00 93.00 185 MET A C 1
ATOM 1504 O O . MET A 1 185 ? 6.857 -5.371 -16.034 1.00 93.00 185 MET A O 1
ATOM 1508 N N . MET A 1 186 ? 7.296 -4.263 -14.128 1.00 92.38 186 MET A N 1
ATOM 1509 C CA . MET A 1 186 ? 8.002 -3.161 -14.771 1.00 92.38 186 MET A CA 1
ATOM 1510 C C . MET A 1 186 ? 9.338 -3.603 -15.376 1.00 92.38 186 MET A C 1
ATOM 1512 O O . MET A 1 186 ? 9.618 -3.312 -16.537 1.00 92.38 186 MET A O 1
ATOM 1516 N N . ASP A 1 187 ? 10.137 -4.339 -14.605 1.00 91.44 187 ASP A N 1
ATOM 1517 C CA . ASP A 1 187 ? 11.438 -4.858 -15.029 1.00 91.44 187 ASP A CA 1
ATOM 1518 C C . ASP A 1 187 ? 11.317 -5.800 -16.236 1.00 91.44 187 ASP A C 1
ATOM 1520 O O . ASP A 1 187 ? 12.051 -5.669 -17.215 1.00 91.44 187 ASP A O 1
ATOM 1524 N N . MET A 1 188 ? 10.314 -6.683 -16.232 1.00 91.31 188 MET A N 1
ATOM 1525 C CA . MET A 1 188 ? 10.058 -7.603 -17.340 1.00 91.31 188 MET A CA 1
ATOM 1526 C C . MET A 1 188 ? 9.758 -6.867 -18.655 1.00 91.31 188 MET A C 1
ATOM 1528 O O . MET A 1 188 ? 10.215 -7.301 -19.709 1.00 91.31 188 MET A O 1
ATOM 1532 N N . VAL A 1 189 ? 9.015 -5.754 -18.610 1.00 92.12 189 VAL A N 1
ATOM 1533 C CA . VAL A 1 189 ? 8.653 -4.995 -19.819 1.00 92.12 189 VAL A CA 1
ATOM 1534 C C . VAL A 1 189 ? 9.779 -4.068 -20.279 1.00 92.12 189 VAL A C 1
ATOM 1536 O O . VAL A 1 189 ? 10.011 -3.951 -21.480 1.00 92.12 189 VAL A O 1
ATOM 1539 N N . MET A 1 190 ? 10.480 -3.410 -19.352 1.00 90.69 190 MET A N 1
ATOM 1540 C CA . MET A 1 190 ? 11.511 -2.426 -19.700 1.00 90.69 190 MET A CA 1
ATOM 1541 C C . MET A 1 190 ? 12.847 -3.077 -20.066 1.00 90.69 190 MET A C 1
ATOM 1543 O O . MET A 1 190 ? 13.466 -2.683 -21.052 1.00 90.69 190 MET A O 1
ATOM 1547 N N . ASN A 1 191 ? 13.270 -4.101 -19.320 1.00 87.94 191 ASN A N 1
ATOM 1548 C CA . ASN A 1 191 ? 14.555 -4.772 -19.522 1.00 87.94 191 ASN A CA 1
ATOM 1549 C C . ASN A 1 191 ? 14.449 -6.067 -20.344 1.00 87.94 191 ASN A C 1
ATOM 1551 O O . ASN A 1 191 ? 15.472 -6.665 -20.667 1.00 87.94 191 ASN A O 1
ATOM 1555 N N . ASN A 1 192 ? 13.237 -6.511 -20.703 1.00 84.44 192 ASN A N 1
ATOM 1556 C CA . ASN A 1 192 ? 12.984 -7.786 -21.394 1.00 84.44 192 ASN A CA 1
ATOM 1557 C C . ASN A 1 192 ? 13.551 -9.013 -20.646 1.00 84.44 192 ASN A C 1
ATOM 1559 O O . ASN A 1 192 ? 13.936 -10.014 -21.256 1.00 84.44 192 ASN A O 1
ATOM 1563 N N . VAL A 1 193 ? 13.602 -8.949 -19.310 1.00 81.38 193 VAL A N 1
ATOM 1564 C CA . VAL A 1 193 ? 14.105 -10.030 -18.451 1.00 81.38 193 VAL A CA 1
ATOM 1565 C C . VAL A 1 193 ? 12.955 -10.963 -18.066 1.00 81.38 193 VAL A C 1
ATOM 1567 O O . VAL A 1 193 ? 12.158 -10.679 -17.171 1.00 81.38 193 VAL A O 1
ATOM 1570 N N . PHE A 1 194 ? 12.882 -12.115 -18.735 1.00 82.81 194 PHE A N 1
ATOM 1571 C CA . PHE A 1 194 ? 11.845 -13.134 -18.524 1.00 82.81 194 PHE A CA 1
ATOM 1572 C C . PHE A 1 194 ? 12.309 -14.263 -17.597 1.00 82.81 194 PHE A C 1
ATOM 1574 O O . PHE A 1 194 ? 12.325 -15.438 -17.964 1.00 82.81 194 PHE A O 1
ATOM 1581 N N . GLN A 1 195 ? 12.703 -13.916 -16.374 1.00 86.38 195 GLN A N 1
ATOM 1582 C CA . GLN A 1 195 ? 13.028 -14.918 -15.360 1.00 86.38 195 GLN A CA 1
ATOM 1583 C C . GLN A 1 195 ? 11.750 -15.541 -14.759 1.00 86.38 195 GLN A C 1
ATOM 1585 O O . GLN A 1 195 ? 10.740 -14.843 -14.619 1.00 86.38 195 GLN A O 1
ATOM 1590 N N . PRO A 1 196 ? 11.769 -16.826 -14.338 1.00 86.38 196 PRO A N 1
ATOM 1591 C CA . PRO A 1 196 ? 10.601 -17.489 -13.740 1.00 86.38 196 PRO A CA 1
ATOM 1592 C C . PRO A 1 196 ? 10.022 -16.740 -12.534 1.00 86.38 196 PRO A C 1
ATOM 1594 O O . PRO A 1 196 ? 8.808 -16.706 -12.340 1.00 86.38 196 PRO A O 1
ATOM 1597 N N . PHE A 1 197 ? 10.893 -16.105 -11.748 1.00 86.12 197 PHE A N 1
ATOM 1598 C CA . PHE A 1 197 ? 10.511 -15.279 -10.609 1.00 86.12 197 PHE A CA 1
ATOM 1599 C C . PHE A 1 197 ? 9.694 -14.047 -11.032 1.00 86.12 197 PHE A C 1
ATOM 1601 O O . PHE A 1 197 ? 8.587 -13.849 -10.530 1.00 86.12 197 PHE A O 1
ATOM 1608 N N . ASN A 1 198 ? 10.178 -13.278 -12.016 1.00 86.75 198 ASN A N 1
ATOM 1609 C CA . ASN A 1 198 ? 9.479 -12.097 -12.535 1.00 86.75 198 ASN A CA 1
ATOM 1610 C C . ASN A 1 198 ? 8.123 -12.465 -13.153 1.00 86.75 198 ASN A C 1
ATOM 1612 O O . ASN A 1 198 ? 7.138 -11.741 -12.983 1.00 86.75 198 ASN A O 1
ATOM 1616 N N . LEU A 1 199 ? 8.052 -13.620 -13.822 1.00 90.25 199 LEU A N 1
ATOM 1617 C CA . LEU A 1 199 ? 6.815 -14.135 -14.402 1.00 90.25 199 LEU A CA 1
ATOM 1618 C C . LEU A 1 199 ? 5.784 -14.483 -13.318 1.00 90.25 199 LEU A C 1
ATOM 1620 O O . LEU A 1 199 ? 4.625 -14.080 -13.421 1.00 90.25 199 LEU A O 1
ATOM 1624 N N . LEU A 1 200 ? 6.204 -15.191 -12.263 1.00 91.31 200 LEU A N 1
ATOM 1625 C CA . LEU A 1 200 ? 5.344 -15.529 -11.126 1.00 91.31 200 LEU A CA 1
ATOM 1626 C C . LEU A 1 200 ? 4.798 -14.263 -10.460 1.00 91.31 200 LEU A C 1
ATOM 1628 O O . LEU A 1 200 ? 3.605 -14.167 -10.184 1.00 91.31 200 LEU A O 1
ATOM 1632 N N . PHE A 1 201 ? 5.665 -13.282 -10.229 1.00 91.12 201 PHE A N 1
ATOM 1633 C CA . PHE A 1 201 ? 5.321 -12.032 -9.561 1.00 91.12 201 PHE A CA 1
ATOM 1634 C C . PHE A 1 201 ? 4.358 -11.193 -10.399 1.00 91.12 201 PHE A C 1
ATOM 1636 O O . PHE A 1 201 ? 3.340 -10.732 -9.887 1.00 91.12 201 PHE A O 1
ATOM 1643 N N . THR A 1 202 ? 4.598 -11.095 -11.705 1.00 92.31 202 THR A N 1
ATOM 1644 C CA . THR A 1 202 ? 3.672 -10.437 -12.634 1.00 92.31 202 THR A CA 1
ATOM 1645 C C . THR A 1 202 ? 2.317 -11.152 -12.676 1.00 92.31 202 THR A C 1
ATOM 1647 O O . THR A 1 202 ? 1.270 -10.506 -12.625 1.00 92.31 202 THR A O 1
ATOM 1650 N N . ALA A 1 203 ? 2.307 -12.491 -12.702 1.00 93.44 203 ALA A N 1
ATOM 1651 C CA . ALA A 1 203 ? 1.073 -13.273 -12.677 1.00 93.44 203 ALA A CA 1
ATOM 1652 C C . ALA A 1 203 ? 0.278 -13.047 -11.380 1.00 93.44 203 ALA A C 1
ATOM 1654 O O . ALA A 1 203 ? -0.933 -12.827 -11.436 1.00 93.44 203 ALA A O 1
ATOM 1655 N N . LEU A 1 204 ? 0.944 -13.027 -10.220 1.00 93.31 204 LEU A N 1
ATOM 1656 C CA . LEU A 1 204 ? 0.319 -12.684 -8.938 1.00 93.31 204 LEU A CA 1
ATOM 1657 C C . LEU A 1 204 ? -0.230 -11.250 -8.941 1.00 93.31 204 LEU A C 1
ATOM 1659 O O . LEU A 1 204 ? -1.367 -11.035 -8.518 1.00 93.31 204 LEU A O 1
ATOM 1663 N N . GLY A 1 205 ? 0.529 -10.298 -9.491 1.00 92.12 205 GLY A N 1
ATOM 1664 C CA . GLY A 1 205 ? 0.135 -8.896 -9.654 1.00 92.12 205 GLY A CA 1
ATOM 1665 C C . GLY A 1 205 ? -1.132 -8.689 -10.483 1.00 92.12 205 GLY A C 1
ATOM 1666 O O . GLY A 1 205 ? -1.825 -7.699 -10.285 1.00 92.12 205 GLY A O 1
ATOM 1667 N N . ILE A 1 206 ? -1.490 -9.629 -11.359 1.00 94.25 206 ILE A N 1
ATOM 1668 C CA . ILE A 1 206 ? -2.721 -9.567 -12.160 1.00 94.25 206 ILE A CA 1
ATOM 1669 C C . ILE A 1 206 ? -3.837 -10.407 -11.527 1.00 94.25 206 ILE A C 1
ATOM 1671 O O . ILE A 1 206 ? -4.972 -9.949 -11.402 1.00 94.25 206 ILE A O 1
ATOM 1675 N N . ILE A 1 207 ? -3.534 -11.636 -11.104 1.00 94.50 207 ILE A N 1
ATOM 1676 C CA . ILE A 1 207 ? -4.539 -12.593 -10.623 1.00 94.50 207 ILE A CA 1
ATOM 1677 C C . ILE A 1 207 ? -5.088 -12.171 -9.259 1.00 94.50 207 ILE A C 1
ATOM 1679 O O . ILE A 1 207 ? -6.301 -12.172 -9.054 1.00 94.50 207 ILE A O 1
ATOM 1683 N N . VAL A 1 208 ? -4.222 -11.798 -8.316 1.00 93.75 208 VAL A N 1
ATOM 1684 C CA . VAL A 1 208 ? -4.633 -11.537 -6.929 1.00 93.75 208 VAL A CA 1
ATOM 1685 C C . VAL A 1 208 ? -5.577 -10.331 -6.810 1.00 93.75 208 VAL A C 1
ATOM 1687 O O . VAL A 1 208 ? -6.584 -10.464 -6.108 1.00 93.75 208 VAL A O 1
ATOM 1690 N N . PRO A 1 209 ? -5.356 -9.185 -7.490 1.00 92.38 209 PRO A N 1
ATOM 1691 C CA . PRO A 1 209 ? -6.317 -8.079 -7.459 1.00 92.38 209 PRO A CA 1
ATOM 1692 C C . PRO A 1 209 ? -7.681 -8.448 -8.054 1.00 92.38 209 PRO A C 1
ATOM 1694 O O . PRO A 1 209 ? -8.718 -8.040 -7.534 1.00 92.38 209 PRO A O 1
ATOM 1697 N N . LEU A 1 210 ? -7.708 -9.248 -9.125 1.00 91.31 210 LEU A N 1
ATOM 1698 C CA . LEU A 1 210 ? -8.963 -9.695 -9.737 1.00 91.31 210 LEU A CA 1
ATOM 1699 C C . LEU A 1 210 ? -9.723 -10.657 -8.817 1.00 91.31 210 LEU A C 1
ATOM 1701 O O . LEU A 1 210 ? -10.935 -10.524 -8.632 1.00 91.31 210 LEU A O 1
ATOM 1705 N N . VAL A 1 211 ? -9.007 -11.595 -8.192 1.00 91.25 211 VAL A N 1
ATOM 1706 C CA . VAL A 1 211 ? -9.579 -12.526 -7.213 1.00 91.25 211 VAL A CA 1
ATOM 1707 C C . VAL A 1 211 ? -10.107 -11.771 -5.994 1.00 91.25 211 VAL A C 1
ATOM 1709 O O . VAL A 1 211 ? -11.216 -12.056 -5.546 1.00 91.25 211 VAL A O 1
ATOM 1712 N N . SER A 1 212 ? -9.378 -10.782 -5.469 1.00 85.94 212 SER A N 1
ATOM 1713 C CA . SER A 1 212 ? -9.828 -10.015 -4.300 1.00 85.94 212 SER A CA 1
ATOM 1714 C C . SER A 1 212 ? -11.123 -9.240 -4.581 1.00 85.94 212 SER A C 1
ATOM 1716 O O . SER A 1 212 ? -12.027 -9.237 -3.741 1.00 85.94 212 SER A O 1
ATOM 1718 N N . LEU A 1 213 ? -11.274 -8.683 -5.788 1.00 81.75 213 LEU A N 1
ATOM 1719 C CA . LEU A 1 213 ? -12.516 -8.051 -6.231 1.00 81.75 213 LEU A CA 1
ATOM 1720 C C . LEU A 1 213 ? -13.664 -9.066 -6.357 1.00 81.75 213 LEU A C 1
ATOM 1722 O O . LEU A 1 213 ? -14.777 -8.804 -5.895 1.00 81.75 213 LEU A O 1
ATOM 1726 N N . ALA A 1 214 ? -13.405 -10.238 -6.942 1.00 84.88 214 ALA A N 1
ATOM 1727 C CA . ALA A 1 214 ? -14.406 -11.297 -7.065 1.00 84.88 214 ALA A CA 1
ATOM 1728 C C . ALA A 1 214 ? -14.895 -11.786 -5.689 1.00 84.88 214 ALA A C 1
ATOM 1730 O O . ALA A 1 214 ? -16.102 -11.949 -5.474 1.00 84.88 214 ALA A O 1
ATOM 1731 N N . LEU A 1 215 ? -13.979 -11.954 -4.727 1.00 84.12 215 LEU A N 1
ATOM 1732 C CA . LEU A 1 215 ? -14.325 -12.281 -3.344 1.00 84.12 215 LEU A CA 1
ATOM 1733 C C . LEU A 1 215 ? -15.170 -11.168 -2.717 1.00 84.12 215 LEU A C 1
ATOM 1735 O O . LEU A 1 215 ? -16.197 -11.464 -2.110 1.00 84.12 215 LEU A O 1
ATOM 1739 N N . TYR A 1 216 ? -14.804 -9.897 -2.902 1.00 75.31 216 TYR A N 1
ATOM 1740 C CA . TYR A 1 216 ? -15.587 -8.774 -2.382 1.00 75.31 216 TYR A CA 1
ATOM 1741 C C . TYR A 1 216 ? -17.043 -8.798 -2.871 1.00 75.31 216 TYR A C 1
ATOM 1743 O O . TYR A 1 216 ? -17.967 -8.744 -2.056 1.00 75.31 216 TYR A O 1
ATOM 1751 N N . VAL A 1 217 ? -17.260 -8.948 -4.181 1.00 74.75 217 VAL A N 1
ATOM 1752 C CA . VAL A 1 217 ? -18.612 -9.012 -4.762 1.00 74.75 217 VAL A CA 1
ATOM 1753 C C . VAL A 1 217 ? -19.392 -10.204 -4.201 1.00 74.75 217 VAL A C 1
ATOM 1755 O O . VAL A 1 217 ? -20.565 -10.067 -3.849 1.00 74.75 217 VAL A O 1
ATOM 1758 N N . THR A 1 218 ? -18.727 -11.350 -4.043 1.00 76.56 218 THR A N 1
ATOM 1759 C CA . THR A 1 218 ? -19.331 -12.581 -3.511 1.00 76.56 218 THR A CA 1
ATOM 1760 C C . THR A 1 218 ? -19.722 -12.449 -2.034 1.00 76.56 218 THR A C 1
ATOM 1762 O O . THR A 1 218 ? -20.779 -12.930 -1.625 1.00 76.56 218 THR A O 1
ATOM 1765 N N . PHE A 1 219 ? -18.909 -11.769 -1.221 1.00 73.00 219 PHE A N 1
ATOM 1766 C CA . PHE A 1 219 ? -19.138 -11.606 0.220 1.00 73.00 219 PHE A CA 1
ATOM 1767 C C . PHE A 1 219 ? -19.935 -10.350 0.600 1.00 73.00 219 PHE A C 1
ATOM 1769 O O . PHE A 1 219 ? -20.280 -10.182 1.773 1.00 73.00 219 PHE A O 1
ATOM 1776 N N . ASN A 1 220 ? -20.302 -9.505 -0.365 1.00 67.25 220 ASN A N 1
ATOM 1777 C CA . ASN A 1 220 ? -21.134 -8.321 -0.150 1.00 67.25 220 ASN A CA 1
ATOM 1778 C C . ASN A 1 220 ? -22.459 -8.590 0.617 1.00 67.25 220 ASN A C 1
ATOM 1780 O O . ASN A 1 220 ? -22.763 -7.861 1.562 1.00 67.25 220 ASN A O 1
ATOM 1784 N N . PRO A 1 221 ? -23.252 -9.651 0.340 1.00 64.62 221 PRO A N 1
ATOM 1785 C CA . PRO A 1 221 ? -24.444 -9.936 1.151 1.00 64.62 221 PRO A CA 1
ATOM 1786 C C . PRO A 1 221 ? -24.112 -10.261 2.619 1.00 64.62 221 PRO A C 1
ATOM 1788 O O . PRO A 1 221 ? -24.849 -9.868 3.526 1.00 64.62 221 PRO A O 1
ATOM 1791 N N . THR A 1 222 ? -22.987 -10.929 2.877 1.00 68.19 222 THR A N 1
ATOM 1792 C CA . THR A 1 222 ? -22.508 -11.253 4.231 1.00 68.19 222 THR A CA 1
ATOM 1793 C C . THR A 1 222 ? -22.033 -10.002 4.975 1.00 68.19 222 THR A C 1
ATOM 1795 O O . THR A 1 222 ? -22.237 -9.889 6.189 1.00 68.19 222 THR A O 1
ATOM 1798 N N . PHE A 1 223 ? -21.456 -9.036 4.254 1.00 65.94 223 PHE A N 1
ATOM 1799 C CA . PHE A 1 223 ? -21.088 -7.720 4.780 1.00 65.94 223 PHE A CA 1
ATOM 1800 C C . PHE A 1 223 ? -22.307 -6.993 5.348 1.00 65.94 223 PHE A C 1
ATOM 1802 O O . PHE A 1 223 ? -22.324 -6.606 6.517 1.00 65.94 223 PHE A O 1
ATOM 1809 N N . GLU A 1 224 ? -23.371 -6.904 4.551 1.00 65.12 224 GLU A N 1
ATOM 1810 C CA . GLU A 1 224 ? -24.628 -6.251 4.921 1.00 65.12 224 GLU A CA 1
ATOM 1811 C C . GLU A 1 224 ? -25.315 -6.924 6.120 1.00 65.12 224 GLU A C 1
ATOM 1813 O O . GLU A 1 224 ? -25.869 -6.253 6.997 1.00 65.12 224 GLU A O 1
ATOM 1818 N N . GLN A 1 225 ? -25.262 -8.256 6.204 1.00 65.50 225 GLN A N 1
ATOM 1819 C CA . GLN A 1 225 ? -25.784 -8.998 7.357 1.00 65.50 225 GLN A CA 1
ATOM 1820 C C . GLN A 1 225 ? -24.964 -8.745 8.629 1.00 65.50 225 GLN A C 1
ATOM 1822 O O . GLN A 1 225 ? -25.527 -8.580 9.714 1.00 65.50 225 GLN A O 1
ATOM 1827 N N . SER A 1 226 ? -23.639 -8.672 8.511 1.00 64.56 226 SER A N 1
ATOM 1828 C CA . SER A 1 226 ? -22.751 -8.397 9.648 1.00 64.56 226 SER A CA 1
ATOM 1829 C C . SER A 1 226 ? -22.924 -6.958 10.147 1.00 64.56 226 SER A C 1
ATOM 1831 O O . SER A 1 226 ? -23.025 -6.728 11.352 1.00 64.56 226 SER A O 1
ATOM 1833 N N . LEU A 1 227 ? -23.118 -6.002 9.233 1.00 61.09 227 LEU A N 1
ATOM 1834 C CA . LEU A 1 227 ? -23.500 -4.628 9.567 1.00 61.09 227 LEU A CA 1
ATOM 1835 C C . LEU A 1 227 ? -24.842 -4.543 10.309 1.00 61.09 227 LEU A C 1
ATOM 1837 O O . LEU A 1 227 ? -25.020 -3.679 11.166 1.00 61.09 227 LEU A O 1
ATOM 1841 N N . GLN A 1 228 ? -25.807 -5.418 10.011 1.00 60.19 228 GLN A N 1
ATOM 1842 C CA . GLN A 1 228 ? -27.073 -5.460 10.751 1.00 60.19 228 GLN A CA 1
ATOM 1843 C C . GLN A 1 228 ? -26.878 -5.953 12.188 1.00 60.19 228 GLN A C 1
ATOM 1845 O O . GLN A 1 228 ? -27.446 -5.352 13.099 1.00 60.19 228 GLN A O 1
ATOM 1850 N N . LYS A 1 229 ? -26.038 -6.971 12.421 1.00 62.03 229 LYS A N 1
ATOM 1851 C CA . LYS A 1 229 ? -25.738 -7.463 13.780 1.00 62.03 229 LYS A CA 1
ATOM 1852 C C . LYS A 1 229 ? -25.171 -6.366 14.679 1.00 62.03 229 LYS A C 1
ATOM 1854 O O . LYS A 1 229 ? -25.638 -6.214 15.805 1.00 62.03 229 LYS A O 1
ATOM 1859 N N . LEU A 1 230 ? -24.255 -5.549 14.154 1.00 57.97 230 LEU A N 1
ATOM 1860 C CA . LEU A 1 230 ? -23.676 -4.415 14.880 1.00 57.97 230 LEU A CA 1
ATOM 1861 C C . LEU A 1 230 ? -24.721 -3.411 15.385 1.00 57.97 230 LEU A C 1
ATOM 1863 O O . LEU A 1 230 ? -24.594 -2.901 16.494 1.00 57.97 230 LEU A O 1
ATOM 1867 N N . VAL A 1 231 ? -25.737 -3.118 14.570 1.00 54.25 231 VAL A N 1
ATOM 1868 C CA . VAL A 1 231 ? -26.774 -2.128 14.902 1.00 54.25 231 VAL A CA 1
ATOM 1869 C C . VAL A 1 231 ? -27.741 -2.665 15.959 1.00 54.25 231 VAL A C 1
ATOM 1871 O O . VAL A 1 231 ? -28.145 -1.923 16.849 1.00 54.25 231 VAL A O 1
ATOM 1874 N N . TYR A 1 232 ? -28.079 -3.957 15.908 1.00 54.00 232 TYR A N 1
ATOM 1875 C CA . TYR A 1 232 ? -29.010 -4.568 16.865 1.00 54.00 232 TYR A CA 1
ATOM 1876 C C . TYR A 1 232 ? -28.352 -4.995 18.191 1.00 54.00 232 TYR A C 1
ATOM 1878 O O . TYR A 1 232 ? -29.049 -5.119 19.197 1.00 54.00 232 TYR A O 1
ATOM 1886 N N . GLN A 1 233 ? -27.029 -5.198 18.228 1.00 51.09 233 GLN A N 1
ATOM 1887 C CA . GLN A 1 233 ? -26.294 -5.654 19.421 1.00 51.09 233 GLN A CA 1
ATOM 1888 C C . GLN A 1 233 ? -25.553 -4.545 20.186 1.00 51.09 233 GLN A C 1
ATOM 1890 O O . GLN A 1 233 ? -24.723 -4.848 21.040 1.00 51.09 233 GLN A O 1
ATOM 1895 N N . GLY A 1 234 ? -25.894 -3.270 19.971 1.00 47.91 234 GLY A N 1
ATOM 1896 C CA . GLY A 1 234 ? -25.371 -2.116 20.720 1.00 47.91 234 GLY A CA 1
ATOM 1897 C C . GLY A 1 234 ? -25.771 -2.054 22.205 1.00 47.91 234 GLY A C 1
ATOM 1898 O O . GLY A 1 234 ? -26.088 -0.984 22.713 1.00 47.91 234 GLY A O 1
ATOM 1899 N N . LYS A 1 235 ? -25.800 -3.181 22.926 1.00 41.09 235 LYS A N 1
ATOM 1900 C CA . LYS A 1 235 ? -25.836 -3.179 24.390 1.00 41.09 235 LYS A CA 1
ATOM 1901 C C . LYS A 1 235 ? -24.401 -3.145 24.895 1.00 41.09 235 LYS A C 1
ATOM 1903 O O . LYS A 1 235 ? -23.710 -4.163 24.858 1.00 41.09 235 LYS A O 1
ATOM 1908 N N . ALA A 1 236 ? -23.990 -1.984 25.404 1.00 44.03 236 ALA A N 1
ATOM 1909 C CA . ALA A 1 236 ? -22.747 -1.805 26.142 1.00 44.03 236 ALA A CA 1
ATOM 1910 C C . ALA A 1 236 ? -22.589 -2.942 27.165 1.00 44.03 236 ALA A C 1
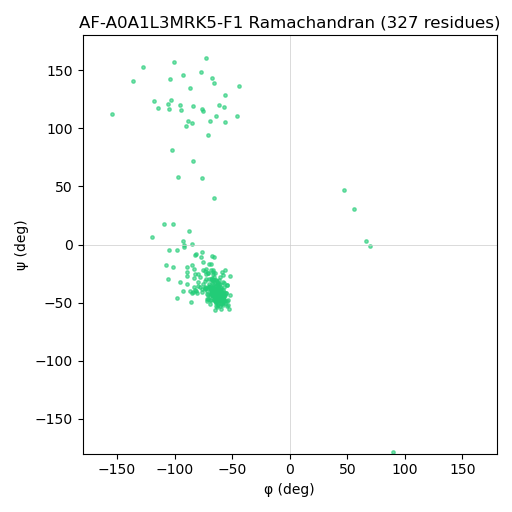ATOM 1912 O O . ALA A 1 236 ? -23.345 -3.064 28.134 1.00 44.03 236 ALA A O 1
ATOM 1913 N N . LYS A 1 237 ? -21.623 -3.831 26.924 1.00 44.41 237 LYS A N 1
ATOM 1914 C CA . LYS A 1 237 ? -21.338 -4.943 27.829 1.00 44.41 237 LYS A CA 1
ATOM 1915 C C . LYS A 1 237 ? -20.735 -4.334 29.092 1.00 44.41 237 LYS A C 1
ATOM 1917 O O . LYS A 1 237 ? -19.586 -3.891 29.078 1.00 44.41 237 LYS A O 1
ATOM 1922 N N . VAL A 1 238 ? -21.506 -4.292 30.180 1.00 44.47 238 VAL A N 1
ATOM 1923 C CA . VAL A 1 238 ? -21.031 -3.838 31.494 1.00 44.47 238 VAL A CA 1
ATOM 1924 C C . VAL A 1 238 ? -19.823 -4.695 31.874 1.00 44.47 238 VAL A C 1
ATOM 1926 O O . VAL A 1 238 ? -19.946 -5.882 32.186 1.00 44.47 238 VAL A O 1
ATOM 1929 N N . ASN A 1 239 ? -18.625 -4.115 31.779 1.00 52.44 239 ASN A N 1
ATOM 1930 C CA . ASN A 1 239 ? -17.388 -4.800 32.127 1.00 52.44 239 ASN A CA 1
ATOM 1931 C C . ASN A 1 239 ? -17.418 -5.127 33.624 1.00 52.44 239 ASN A C 1
ATOM 1933 O O . ASN A 1 239 ? -17.300 -4.231 34.460 1.00 52.44 239 ASN A O 1
ATOM 1937 N N . LYS A 1 240 ? -17.537 -6.414 33.974 1.00 50.78 240 LYS A N 1
ATOM 1938 C CA . LYS A 1 240 ? -17.317 -6.880 35.349 1.00 50.78 240 LYS A CA 1
ATOM 1939 C C . LYS A 1 240 ? -15.910 -6.461 35.793 1.00 50.78 240 LYS A C 1
ATOM 1941 O O . LYS A 1 240 ? -14.932 -6.716 35.085 1.00 50.78 240 LYS A O 1
ATOM 1946 N N . ARG A 1 241 ? -15.802 -5.815 36.962 1.00 56.06 241 ARG A N 1
ATOM 1947 C CA . ARG A 1 241 ? -14.509 -5.483 37.581 1.00 56.06 241 ARG A CA 1
ATOM 1948 C C . ARG A 1 241 ? -13.709 -6.776 37.767 1.00 56.06 241 ARG A C 1
ATOM 1950 O O . ARG A 1 241 ? -14.150 -7.703 38.439 1.00 56.06 241 ARG A O 1
ATOM 1957 N N . SER A 1 242 ? -12.554 -6.864 37.111 1.00 64.25 242 SER A N 1
ATOM 1958 C CA . SER A 1 242 ? -11.655 -8.012 37.239 1.00 64.25 242 SER A CA 1
ATOM 1959 C C . SER A 1 242 ? -10.913 -7.912 38.572 1.00 64.25 242 SER A C 1
ATOM 1961 O O . SER A 1 242 ? -10.127 -6.987 38.764 1.00 64.25 242 SER A O 1
ATOM 1963 N N . LYS A 1 243 ? -11.136 -8.879 39.472 1.00 60.47 243 LYS A N 1
ATOM 1964 C CA . LYS A 1 243 ? -10.475 -8.967 40.791 1.00 60.47 243 LYS A CA 1
ATOM 1965 C C . LYS A 1 243 ? -8.942 -9.024 40.695 1.00 60.47 243 LYS A C 1
ATOM 1967 O O . LYS A 1 243 ? -8.245 -8.585 41.603 1.00 60.47 243 LYS A O 1
ATOM 1972 N N . LEU A 1 244 ? -8.411 -9.516 39.572 1.00 64.25 244 LEU A N 1
ATOM 1973 C CA . LEU A 1 244 ? -6.972 -9.535 39.297 1.00 64.25 244 LEU A CA 1
ATOM 1974 C C . LEU A 1 244 ? -6.415 -8.117 39.094 1.00 64.25 244 LEU A C 1
ATOM 1976 O O . LEU A 1 244 ? -5.321 -7.809 39.555 1.00 64.25 244 LEU A O 1
ATOM 1980 N N . LYS A 1 245 ? -7.195 -7.231 38.460 1.00 66.38 245 LYS A N 1
ATOM 1981 C CA . LYS A 1 245 ? -6.807 -5.828 38.251 1.00 66.38 245 LYS A CA 1
ATOM 1982 C C . LYS A 1 245 ? -6.779 -5.048 39.558 1.00 66.38 245 LYS A C 1
ATOM 1984 O O . LYS A 1 245 ? -5.876 -4.244 39.742 1.00 66.38 245 LYS A O 1
ATOM 1989 N N . GLU A 1 246 ? -7.725 -5.308 40.459 1.00 69.00 246 GLU A N 1
ATOM 1990 C CA . GLU A 1 246 ? -7.737 -4.682 41.787 1.00 69.00 246 GLU A CA 1
ATOM 1991 C C . GLU A 1 246 ? -6.530 -5.121 42.632 1.00 69.00 246 GLU A C 1
ATOM 1993 O O . GLU A 1 246 ? -5.912 -4.271 43.265 1.00 69.00 246 GLU A O 1
ATOM 1998 N N . ARG A 1 247 ? -6.106 -6.395 42.550 1.00 66.69 247 ARG A N 1
ATOM 1999 C CA . ARG A 1 247 ? -4.880 -6.879 43.220 1.00 66.69 247 ARG A CA 1
ATOM 2000 C C . ARG A 1 247 ? -3.599 -6.207 42.720 1.00 66.69 247 ARG A C 1
ATOM 2002 O O . ARG A 1 247 ? -2.740 -5.850 43.521 1.00 66.69 247 ARG A O 1
ATOM 2009 N N . ILE A 1 248 ? -3.467 -6.023 41.408 1.00 71.31 248 ILE A N 1
ATOM 2010 C CA . ILE A 1 248 ? -2.291 -5.361 40.823 1.00 71.31 248 ILE A CA 1
ATOM 2011 C C . ILE A 1 248 ? -2.261 -3.875 41.219 1.00 71.31 248 ILE A C 1
ATOM 2013 O O . ILE A 1 248 ? -1.213 -3.358 41.595 1.00 71.31 248 ILE A O 1
ATOM 2017 N N . LEU A 1 249 ? -3.421 -3.209 41.234 1.00 67.12 249 LEU A N 1
ATOM 2018 C CA . LEU A 1 249 ? -3.556 -1.821 41.694 1.00 67.12 249 LEU A CA 1
ATOM 2019 C C . LEU A 1 249 ? -3.203 -1.644 43.177 1.00 67.12 249 LEU A C 1
ATOM 2021 O O . LEU A 1 249 ? -2.653 -0.612 43.544 1.00 67.12 249 LEU A O 1
ATOM 2025 N N . THR A 1 250 ? -3.491 -2.630 44.032 1.00 68.25 250 THR A N 1
ATOM 2026 C CA . THR A 1 250 ? -3.083 -2.593 45.448 1.00 68.25 250 THR A CA 1
ATOM 2027 C C . THR A 1 250 ? -1.592 -2.833 45.674 1.00 68.25 250 THR A C 1
ATOM 2029 O O . THR A 1 250 ? -1.089 -2.424 46.712 1.00 68.25 250 THR A O 1
ATOM 2032 N N . ILE A 1 251 ? -0.897 -3.482 44.733 1.00 75.31 251 ILE A N 1
ATOM 2033 C CA . ILE A 1 251 ? 0.555 -3.713 44.807 1.00 75.31 251 ILE A CA 1
ATOM 2034 C C . ILE A 1 251 ? 1.331 -2.497 44.291 1.00 75.31 251 ILE A C 1
ATOM 2036 O O . ILE A 1 251 ? 2.340 -2.126 44.880 1.00 75.31 251 ILE A O 1
ATOM 2040 N N . ILE A 1 252 ? 0.865 -1.884 43.200 1.00 75.94 252 ILE A N 1
ATOM 2041 C CA . ILE A 1 252 ? 1.571 -0.780 42.535 1.00 75.94 252 ILE A CA 1
ATOM 2042 C C . ILE A 1 252 ? 1.308 0.564 43.226 1.00 75.94 252 ILE A C 1
ATOM 2044 O O . ILE A 1 252 ? 2.224 1.369 43.346 1.00 75.94 252 ILE A O 1
ATOM 2048 N N . CYS A 1 253 ? 0.079 0.814 43.686 1.00 75.81 253 CYS A N 1
ATOM 2049 C CA . CYS A 1 253 ? -0.290 2.085 44.308 1.00 75.81 253 CYS A CA 1
ATOM 2050 C C . CYS A 1 253 ? -0.429 1.916 45.825 1.00 75.81 253 CYS A C 1
ATOM 2052 O O . CYS A 1 253 ? -1.274 1.140 46.294 1.00 75.81 253 CYS A O 1
ATOM 2054 N N . ARG A 1 254 ? 0.367 2.669 46.592 1.00 75.06 254 ARG A N 1
ATOM 2055 C CA . ARG A 1 254 ? 0.362 2.630 48.063 1.00 75.06 254 ARG A CA 1
ATOM 2056 C C . ARG A 1 254 ? -0.738 3.512 48.647 1.00 75.06 254 ARG A C 1
ATOM 2058 O O . ARG A 1 254 ? -1.352 3.110 49.634 1.00 75.06 254 ARG A O 1
ATOM 2065 N N . SER A 1 255 ? -1.029 4.663 48.032 1.00 82.25 255 SER A N 1
ATOM 2066 C CA . SER A 1 255 ? -2.060 5.597 48.512 1.00 82.25 255 SER A CA 1
ATOM 2067 C C . SER A 1 255 ? -3.382 5.494 47.737 1.00 82.25 255 SER A C 1
ATOM 2069 O O . SER A 1 255 ? -3.450 5.016 46.600 1.00 82.25 255 SER A O 1
ATOM 2071 N N . GLN A 1 256 ? -4.477 5.932 48.367 1.00 76.88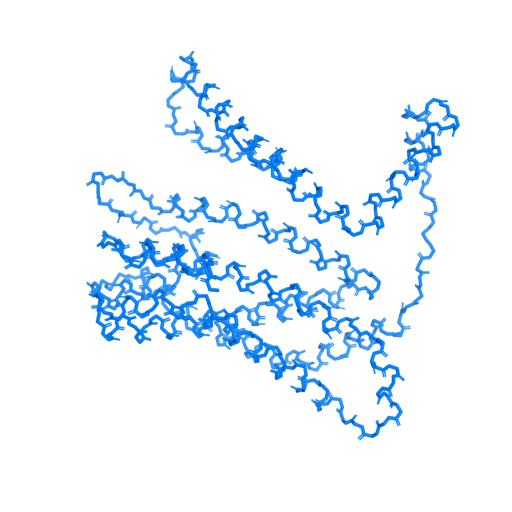 256 GLN A N 1
ATOM 2072 C CA . GLN A 1 256 ? -5.801 5.973 47.733 1.00 76.88 256 GLN A CA 1
ATOM 2073 C C . GLN A 1 256 ? -5.868 7.025 46.611 1.00 76.88 256 GLN A C 1
ATOM 2075 O O . GLN A 1 256 ? -6.576 6.844 45.617 1.00 76.88 256 GLN A O 1
ATOM 2080 N N . GLU A 1 257 ? -5.089 8.095 46.740 1.00 82.06 257 GLU A N 1
ATOM 2081 C CA . GLU A 1 257 ? -4.950 9.155 45.741 1.00 82.06 257 GLU A CA 1
ATOM 2082 C C . GLU A 1 257 ? -4.217 8.635 44.497 1.00 82.06 257 GLU A C 1
ATOM 2084 O O . GLU A 1 257 ? -4.742 8.752 43.389 1.00 82.06 257 GLU A O 1
ATOM 2089 N N . GLU A 1 258 ? -3.087 7.936 44.672 1.00 79.94 258 GLU A N 1
ATOM 2090 C CA . GLU A 1 258 ? -2.350 7.274 43.583 1.00 79.94 258 GLU A CA 1
ATOM 2091 C C . GLU A 1 258 ? -3.233 6.289 42.819 1.00 79.94 258 GLU A C 1
ATOM 2093 O O . GLU A 1 258 ? -3.237 6.284 41.589 1.00 79.94 258 GLU A O 1
ATOM 2098 N N . LYS A 1 259 ? -4.037 5.481 43.526 1.00 80.62 259 LYS A N 1
ATOM 2099 C CA . LYS A 1 259 ? -4.980 4.549 42.884 1.00 80.62 259 LYS A CA 1
ATOM 2100 C C . LYS A 1 259 ? -5.989 5.274 42.009 1.00 80.62 259 LYS A C 1
ATOM 2102 O O . LYS A 1 259 ? -6.349 4.768 40.942 1.00 80.62 259 LYS A O 1
ATOM 2107 N N . THR A 1 260 ? -6.460 6.432 42.459 1.00 79.62 260 THR A N 1
ATOM 2108 C CA . THR A 1 260 ? -7.472 7.221 41.754 1.00 79.62 260 THR A CA 1
ATOM 2109 C C . THR A 1 260 ? -6.873 7.859 40.504 1.00 79.62 260 THR A C 1
ATOM 2111 O O . THR A 1 260 ? -7.414 7.663 39.415 1.00 79.62 260 THR A O 1
ATOM 2114 N N . PHE A 1 261 ? -5.707 8.502 40.620 1.00 83.75 261 PHE A N 1
ATOM 2115 C CA . PHE A 1 261 ? -4.980 9.062 39.477 1.00 83.75 261 PHE A CA 1
ATOM 2116 C C . PHE A 1 261 ? -4.530 7.991 38.483 1.00 83.75 261 PHE A C 1
ATOM 2118 O O . PHE A 1 261 ? -4.729 8.152 37.282 1.00 83.75 261 PHE A O 1
ATOM 2125 N N . PHE A 1 262 ? -4.006 6.859 38.952 1.00 82.56 262 PHE A N 1
ATOM 2126 C CA . PHE A 1 262 ? -3.620 5.747 38.085 1.00 82.56 262 PHE A CA 1
ATOM 2127 C C . PHE A 1 262 ? -4.830 5.152 37.362 1.00 82.56 262 PHE A C 1
ATOM 2129 O O . PHE A 1 262 ? -4.774 4.859 36.168 1.00 82.56 262 PHE A O 1
ATOM 2136 N N . THR A 1 263 ? -5.959 4.994 38.058 1.00 80.44 263 THR A N 1
ATOM 2137 C CA . THR A 1 263 ? -7.200 4.517 37.437 1.00 80.44 263 THR A CA 1
ATOM 2138 C C . THR A 1 263 ? -7.701 5.506 36.394 1.00 80.44 263 THR A C 1
ATOM 2140 O O . THR A 1 263 ? -8.079 5.074 35.305 1.00 80.44 263 THR A O 1
ATOM 2143 N N . PHE A 1 264 ? -7.664 6.805 36.691 1.00 80.62 264 PHE A N 1
ATOM 2144 C CA . PHE A 1 264 ? -8.037 7.863 35.760 1.00 80.62 264 PHE A CA 1
ATOM 2145 C C . PHE A 1 264 ? -7.127 7.878 34.528 1.00 80.62 264 PHE A C 1
ATOM 2147 O O . PHE A 1 264 ? -7.626 7.740 33.416 1.00 80.62 264 PHE A O 1
ATOM 2154 N N . ALA A 1 265 ? -5.804 7.913 34.706 1.00 82.19 265 ALA A N 1
ATOM 2155 C CA . ALA A 1 265 ? -4.834 7.862 33.616 1.00 82.19 265 ALA A CA 1
ATOM 2156 C C . ALA A 1 265 ? -5.007 6.592 32.771 1.00 82.19 265 ALA A C 1
ATOM 2158 O O . ALA A 1 265 ? -5.040 6.653 31.549 1.00 82.19 265 ALA A O 1
ATOM 2159 N N . ARG A 1 266 ? -5.217 5.430 33.398 1.00 80.38 266 ARG A N 1
ATOM 2160 C CA . ARG A 1 266 ? -5.492 4.170 32.691 1.00 80.38 266 ARG A CA 1
ATOM 2161 C C . ARG A 1 266 ? -6.794 4.214 31.897 1.00 80.38 266 ARG A C 1
ATOM 2163 O O . ARG A 1 266 ? -6.861 3.637 30.814 1.00 80.38 266 ARG A O 1
ATOM 2170 N N . LEU A 1 267 ? -7.845 4.824 32.443 1.00 77.38 267 LEU A N 1
ATOM 2171 C CA . LEU A 1 267 ? -9.115 5.005 31.739 1.00 77.38 267 LEU A CA 1
ATOM 2172 C C . LEU A 1 267 ? -8.954 5.975 30.570 1.00 77.38 267 LEU A C 1
ATOM 2174 O O . LEU A 1 267 ? -9.446 5.668 29.490 1.00 77.38 267 LEU A O 1
ATOM 2178 N N . MET A 1 268 ? -8.209 7.062 30.762 1.00 77.44 268 MET A N 1
ATOM 2179 C CA . MET A 1 268 ? -7.859 8.017 29.719 1.00 77.44 268 MET A CA 1
ATOM 2180 C C . MET A 1 268 ? -7.075 7.318 28.604 1.00 77.44 268 MET A C 1
ATOM 2182 O O . MET A 1 268 ? -7.561 7.249 27.488 1.00 77.44 268 MET A O 1
ATOM 2186 N N . MET A 1 26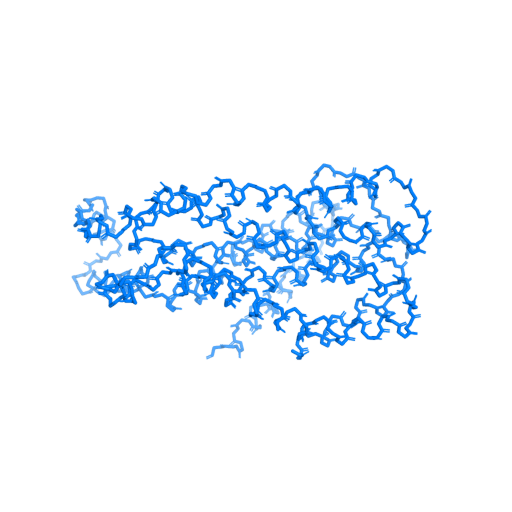9 ? -5.962 6.642 28.904 1.00 76.12 269 MET A N 1
ATOM 2187 C CA . MET A 1 269 ? -5.180 5.885 27.913 1.00 76.12 269 MET A CA 1
ATOM 2188 C C . MET A 1 269 ? -6.000 4.812 27.177 1.00 76.12 269 MET A C 1
ATOM 2190 O O . MET A 1 269 ? -5.745 4.509 26.013 1.00 76.12 269 MET A O 1
ATOM 2194 N N . LYS A 1 270 ? -6.980 4.198 27.854 1.00 67.19 270 LYS A N 1
ATOM 2195 C CA . LYS A 1 270 ? -7.828 3.151 27.270 1.00 67.19 270 LYS A CA 1
ATOM 2196 C C . LYS A 1 270 ? -8.949 3.710 26.392 1.00 67.19 270 LYS A C 1
ATOM 2198 O O . LYS A 1 270 ? -9.335 3.038 25.437 1.00 67.19 270 LYS A O 1
ATOM 2203 N N . ASN A 1 271 ? -9.521 4.853 26.744 1.00 63.44 271 ASN A N 1
ATOM 2204 C CA . ASN A 1 271 ? -10.734 5.359 26.106 1.00 63.44 271 ASN A CA 1
ATOM 2205 C C . ASN A 1 271 ? -10.448 6.527 25.154 1.00 63.44 271 ASN A C 1
ATOM 2207 O O . ASN A 1 271 ? -11.157 6.659 24.163 1.00 63.44 271 ASN A O 1
ATOM 2211 N N . GLU A 1 272 ? -9.407 7.324 25.407 1.00 74.31 272 GLU A N 1
ATOM 2212 C CA . GLU A 1 272 ? -9.022 8.435 24.538 1.00 74.31 272 GLU A CA 1
ATOM 2213 C C . GLU A 1 272 ? -8.329 7.933 23.280 1.00 74.31 272 GLU A C 1
ATOM 2215 O O . GLU A 1 272 ? -7.240 7.354 23.313 1.00 74.31 272 GLU A O 1
ATOM 2220 N N . ARG A 1 273 ? -8.983 8.168 22.144 1.00 61.97 273 ARG A N 1
ATOM 2221 C CA . ARG A 1 273 ? -8.500 7.723 20.838 1.00 61.97 273 ARG A CA 1
ATOM 2222 C C . ARG A 1 273 ? -7.217 8.443 20.442 1.00 61.97 273 ARG A C 1
ATOM 2224 O O . ARG A 1 273 ? -6.278 7.793 19.989 1.00 61.97 273 ARG A O 1
ATOM 2231 N N . ASP A 1 274 ? -7.176 9.755 20.638 1.00 62.38 274 ASP A N 1
ATOM 2232 C CA . ASP A 1 274 ? -6.050 10.585 20.208 1.00 62.38 274 ASP A CA 1
ATOM 2233 C C . ASP A 1 274 ? -4.771 10.219 20.974 1.00 62.38 274 ASP A C 1
ATOM 2235 O O . ASP A 1 274 ? -3.680 10.231 20.406 1.00 62.38 274 ASP A O 1
ATOM 2239 N N . PHE A 1 275 ? -4.911 9.766 22.227 1.00 73.19 275 PHE A N 1
ATOM 2240 C CA . PHE A 1 275 ? -3.803 9.197 22.988 1.00 73.19 275 PHE A CA 1
ATOM 2241 C C . PHE A 1 275 ? -3.279 7.899 22.352 1.00 73.19 275 PHE A C 1
ATOM 2243 O O . PHE A 1 275 ? -2.078 7.772 22.119 1.00 73.19 275 PHE A O 1
ATOM 2250 N N . LYS A 1 276 ? -4.160 6.939 22.022 1.00 67.31 276 LYS A N 1
ATOM 2251 C CA . LYS A 1 276 ? -3.752 5.665 21.393 1.00 67.31 276 LYS A CA 1
ATOM 2252 C C . LYS A 1 276 ? -3.033 5.891 20.066 1.00 67.31 276 LYS A C 1
ATOM 2254 O O . LYS A 1 276 ? -2.012 5.258 19.818 1.00 67.31 276 LYS A O 1
ATOM 2259 N N . LEU A 1 277 ? -3.567 6.782 19.229 1.00 61.09 277 LEU A N 1
ATOM 2260 C CA . LEU A 1 277 ? -3.030 7.053 17.895 1.00 61.09 277 LEU A CA 1
ATOM 2261 C C . LEU A 1 277 ? -1.648 7.715 17.938 1.00 61.09 277 LEU A C 1
ATOM 2263 O O . LEU A 1 277 ? -0.849 7.462 17.046 1.00 61.09 277 LEU A O 1
ATOM 2267 N N . LYS A 1 278 ? -1.338 8.510 18.970 1.00 66.06 278 LYS A N 1
ATOM 2268 C CA . LYS A 1 278 ? -0.015 9.137 19.128 1.00 66.06 278 LYS A CA 1
ATOM 2269 C C . LYS A 1 278 ? 0.997 8.247 19.855 1.00 66.06 278 LYS A C 1
ATOM 2271 O O . LYS A 1 278 ? 2.164 8.205 19.481 1.00 66.06 278 LYS A O 1
ATOM 2276 N N . VAL A 1 279 ? 0.567 7.532 20.897 1.00 73.50 279 VAL A N 1
ATOM 2277 C CA . VAL A 1 279 ? 1.483 6.855 21.836 1.00 73.50 279 VAL A CA 1
ATOM 2278 C C . VAL A 1 279 ? 1.725 5.385 21.486 1.00 73.50 279 VAL A C 1
ATOM 2280 O O . VAL A 1 279 ? 2.809 4.863 21.725 1.00 73.50 279 VAL A O 1
ATOM 2283 N N . TYR A 1 280 ? 0.751 4.673 20.915 1.00 69.94 280 TYR A N 1
ATOM 2284 C CA . TYR A 1 280 ? 0.948 3.251 20.606 1.00 69.94 280 TYR A CA 1
ATOM 2285 C C . TYR A 1 280 ? 1.860 2.985 19.406 1.00 69.94 280 TYR A C 1
ATOM 2287 O O . TYR A 1 280 ? 2.661 2.055 19.519 1.00 69.94 280 TYR A O 1
ATOM 2295 N N . PRO A 1 281 ? 1.826 3.765 18.307 1.00 66.69 281 PRO A N 1
ATOM 2296 C CA . PRO A 1 281 ? 2.831 3.632 17.257 1.00 66.69 281 PRO A CA 1
ATOM 2297 C C . PRO A 1 281 ? 4.250 3.849 17.783 1.00 66.69 281 PRO A C 1
ATOM 2299 O O . PRO A 1 281 ? 5.104 3.001 17.560 1.00 66.69 281 PRO A O 1
ATOM 2302 N N . SER A 1 282 ? 4.487 4.914 18.558 1.00 68.06 282 SER A N 1
ATOM 2303 C CA . SER A 1 282 ? 5.815 5.223 19.105 1.00 68.06 282 SER A CA 1
ATOM 2304 C C . SER A 1 282 ? 6.315 4.161 20.089 1.00 68.06 282 SER A C 1
ATOM 2306 O O . SER A 1 282 ? 7.476 3.759 20.020 1.00 68.06 282 SER A O 1
ATOM 2308 N N . LEU A 1 283 ? 5.440 3.615 20.943 1.00 73.81 283 LEU A N 1
ATOM 2309 C CA . LEU A 1 283 ? 5.774 2.459 21.784 1.00 73.81 283 LEU A CA 1
ATOM 2310 C C . LEU A 1 283 ? 6.076 1.203 20.957 1.00 73.81 283 LEU A C 1
ATOM 2312 O O . LEU A 1 283 ? 7.026 0.486 21.262 1.00 73.81 283 LEU A O 1
ATOM 2316 N N . GLY A 1 284 ? 5.296 0.942 19.907 1.00 64.38 284 GLY A N 1
ATOM 2317 C CA . GLY A 1 284 ? 5.553 -0.156 18.977 1.00 64.38 284 GLY A CA 1
ATOM 2318 C C . GLY A 1 284 ? 6.918 -0.017 18.307 1.00 64.38 284 GLY A C 1
ATOM 2319 O O . GLY A 1 284 ? 7.692 -0.971 18.288 1.00 64.38 284 GLY A O 1
ATOM 2320 N N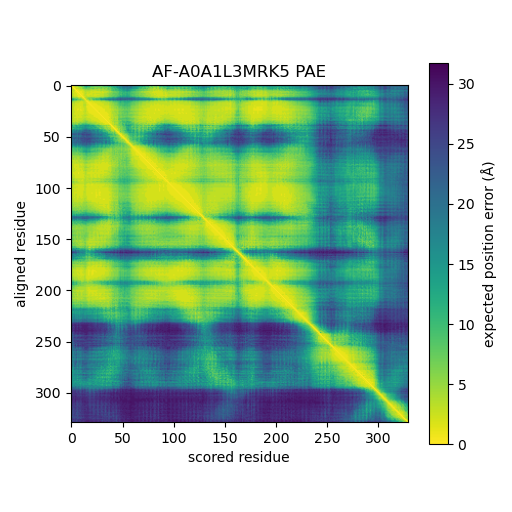 . PHE A 1 285 ? 7.252 1.183 17.828 1.00 67.50 285 PHE A N 1
ATOM 2321 C CA . PHE A 1 285 ? 8.557 1.483 17.241 1.00 67.50 285 PHE A CA 1
ATOM 2322 C C . PHE A 1 285 ? 9.695 1.259 18.240 1.00 67.50 285 PHE A C 1
ATOM 2324 O O . PHE A 1 285 ? 10.675 0.606 17.893 1.00 67.50 285 PHE A O 1
ATOM 2331 N N . SER A 1 286 ? 9.535 1.698 19.491 1.00 69.88 286 SER A N 1
ATOM 2332 C CA . SER A 1 286 ? 10.525 1.496 20.561 1.00 69.88 286 SER A CA 1
ATOM 2333 C C . SER A 1 286 ? 10.845 0.017 20.824 1.00 69.88 286 SER A C 1
ATOM 2335 O O . SER A 1 286 ? 11.983 -0.322 21.136 1.00 69.88 286 SER A O 1
ATOM 2337 N N . VAL A 1 287 ? 9.876 -0.887 20.644 1.00 71.44 287 VAL A N 1
ATOM 2338 C CA . VAL A 1 287 ? 10.087 -2.337 20.806 1.00 71.44 287 VAL A CA 1
ATOM 2339 C C . VAL A 1 287 ? 10.647 -2.984 19.538 1.00 71.44 287 VAL A C 1
ATOM 2341 O O . VAL A 1 287 ? 11.532 -3.837 19.610 1.00 71.44 287 VAL A O 1
ATOM 2344 N N . VAL A 1 288 ? 10.133 -2.601 18.370 1.00 65.88 288 VAL A N 1
ATOM 2345 C CA . VAL A 1 288 ? 10.467 -3.252 17.098 1.00 65.88 288 VAL A CA 1
ATOM 2346 C C . VAL A 1 288 ? 11.849 -2.842 16.585 1.00 65.88 288 VAL A C 1
ATOM 2348 O O . VAL A 1 288 ? 12.575 -3.689 16.068 1.00 65.88 288 VAL A O 1
ATOM 2351 N N . ILE A 1 289 ? 12.243 -1.576 16.753 1.00 67.31 289 ILE A N 1
ATOM 2352 C CA . ILE A 1 289 ? 13.528 -1.060 16.257 1.00 67.31 289 ILE A CA 1
ATOM 2353 C C . ILE A 1 289 ? 14.724 -1.832 16.853 1.00 67.31 289 ILE A C 1
ATOM 2355 O O . ILE A 1 289 ? 15.536 -2.327 16.071 1.00 67.31 289 ILE A O 1
ATOM 2359 N N . PRO A 1 290 ? 14.846 -2.033 18.183 1.00 72.31 290 PRO A N 1
ATOM 2360 C CA . PRO A 1 290 ? 15.938 -2.829 18.749 1.00 72.31 290 PRO A CA 1
ATOM 2361 C C . PRO A 1 290 ? 15.984 -4.263 18.214 1.00 72.31 290 PRO A C 1
ATOM 2363 O O . PRO A 1 290 ? 17.062 -4.785 17.944 1.00 72.31 290 PRO A O 1
ATOM 2366 N N . PHE A 1 291 ? 14.823 -4.894 18.018 1.00 68.75 291 PHE A N 1
ATOM 2367 C CA . PHE A 1 291 ? 14.743 -6.260 17.500 1.00 68.75 291 PHE A CA 1
ATOM 2368 C C . PHE A 1 291 ? 15.260 -6.358 16.059 1.00 68.75 291 PHE A C 1
ATOM 2370 O O . PHE A 1 291 ? 16.029 -7.257 15.726 1.00 68.75 291 PHE A O 1
ATOM 2377 N N . ILE A 1 292 ? 14.898 -5.386 15.220 1.00 64.12 292 ILE A N 1
ATOM 2378 C CA . ILE A 1 292 ? 15.408 -5.253 13.852 1.00 64.12 292 ILE A CA 1
ATOM 2379 C C . ILE A 1 292 ? 16.930 -5.086 13.838 1.00 64.12 292 ILE A C 1
ATOM 2381 O O . ILE A 1 292 ? 17.600 -5.730 13.030 1.00 64.12 292 ILE A O 1
ATOM 2385 N N . PHE A 1 293 ? 17.478 -4.235 14.713 1.00 66.12 293 PHE A N 1
ATOM 2386 C CA . PHE A 1 293 ? 18.923 -4.007 14.802 1.00 66.12 293 PHE A CA 1
ATOM 2387 C C . PHE A 1 293 ? 19.674 -5.272 15.221 1.00 66.12 293 PHE A C 1
ATOM 2389 O O . PHE A 1 293 ? 20.693 -5.595 14.616 1.00 66.12 293 PHE A O 1
ATOM 2396 N N . ILE A 1 294 ? 19.144 -6.031 16.185 1.00 70.19 294 ILE A N 1
ATOM 2397 C CA . ILE A 1 294 ? 19.722 -7.318 16.599 1.00 70.19 294 ILE A CA 1
ATOM 2398 C C . ILE A 1 294 ? 19.720 -8.315 15.433 1.00 70.19 294 ILE A C 1
ATOM 2400 O O . ILE A 1 294 ? 20.733 -8.963 15.190 1.00 70.19 294 ILE A O 1
ATOM 2404 N N . MET A 1 295 ? 18.628 -8.397 14.665 1.00 58.09 295 MET A N 1
ATOM 2405 C CA . MET A 1 295 ? 18.593 -9.232 13.457 1.00 58.09 295 MET A CA 1
ATOM 2406 C C . MET A 1 295 ? 19.489 -8.699 12.329 1.00 58.09 295 MET A C 1
ATOM 2408 O O . MET A 1 295 ? 19.851 -9.457 11.441 1.00 58.09 295 MET A O 1
ATOM 2412 N N . SER A 1 296 ? 19.827 -7.406 12.326 1.00 58.66 296 SER A N 1
ATOM 2413 C CA . SER A 1 296 ? 20.743 -6.802 11.347 1.00 58.66 296 SER A CA 1
ATOM 2414 C C . SER A 1 296 ? 22.212 -7.086 11.638 1.00 58.66 296 SER A C 1
ATOM 2416 O O . SER A 1 296 ? 23.018 -7.053 10.720 1.00 58.66 296 SER A O 1
ATOM 2418 N N . GLY A 1 297 ? 22.569 -7.287 12.908 1.00 56.94 297 GLY A N 1
ATOM 2419 C CA . GLY A 1 297 ? 23.956 -7.471 13.340 1.00 56.94 297 GLY A CA 1
ATOM 2420 C C . GLY A 1 297 ? 24.465 -8.908 13.237 1.00 56.94 297 GLY A C 1
ATOM 2421 O O . GLY A 1 297 ? 25.603 -9.154 13.616 1.00 56.94 297 GLY A O 1
ATOM 2422 N N . TYR A 1 298 ? 23.644 -9.855 12.770 1.00 51.88 298 TYR A N 1
ATOM 2423 C CA . TYR A 1 298 ? 23.991 -11.281 12.775 1.00 51.88 298 TYR A CA 1
ATOM 2424 C C . TYR A 1 298 ? 25.005 -11.686 11.685 1.00 51.88 298 TYR A C 1
ATOM 2426 O O . TYR A 1 298 ? 25.608 -12.746 11.808 1.00 51.88 298 TYR A O 1
ATOM 2434 N N . ASP A 1 299 ? 25.235 -10.834 10.676 1.00 50.53 299 ASP A N 1
ATOM 2435 C CA . ASP A 1 299 ? 26.228 -11.052 9.604 1.00 50.53 299 ASP A CA 1
ATOM 2436 C C . ASP A 1 299 ? 27.610 -10.444 9.902 1.00 50.53 299 ASP A C 1
ATOM 2438 O O . ASP A 1 299 ? 28.532 -10.551 9.095 1.00 50.53 299 ASP A O 1
ATOM 2442 N N . GLN A 1 300 ? 27.783 -9.787 11.053 1.00 51.25 300 GLN A N 1
ATOM 2443 C CA . GLN A 1 300 ? 29.076 -9.237 11.446 1.00 51.25 300 GLN A CA 1
ATOM 2444 C C . GLN A 1 300 ? 29.816 -10.217 12.363 1.00 51.25 300 GLN A C 1
ATOM 2446 O O . GLN A 1 300 ? 29.334 -10.569 13.438 1.00 51.25 300 GLN A O 1
ATOM 2451 N N . ASP A 1 301 ? 30.999 -10.641 11.910 1.00 45.44 301 ASP A N 1
ATOM 2452 C CA . ASP A 1 301 ? 31.930 -11.535 12.603 1.00 45.44 301 ASP A CA 1
ATOM 2453 C C . ASP A 1 301 ? 32.078 -11.144 14.086 1.00 45.44 301 ASP A C 1
ATOM 2455 O O . ASP A 1 301 ? 32.185 -9.954 14.406 1.00 45.44 301 ASP A O 1
ATOM 2459 N N . PHE A 1 302 ? 32.069 -12.115 15.005 1.00 53.59 302 PHE A N 1
ATOM 2460 C CA . PHE A 1 302 ? 32.026 -11.870 16.459 1.00 53.59 302 PHE A CA 1
ATOM 2461 C C . PHE A 1 302 ? 33.180 -10.966 16.958 1.00 53.59 302 PHE A C 1
ATOM 2463 O O . PHE A 1 302 ? 33.037 -10.284 17.977 1.00 53.59 302 PHE A O 1
ATOM 2470 N N . ASP A 1 303 ? 34.280 -10.871 16.205 1.00 54.41 303 ASP A N 1
ATOM 2471 C CA . ASP A 1 303 ? 35.418 -9.978 16.465 1.00 54.41 303 ASP A CA 1
ATOM 2472 C C . ASP A 1 303 ? 35.116 -8.481 16.233 1.00 54.41 303 ASP A C 1
ATOM 2474 O O . ASP A 1 303 ? 35.720 -7.596 16.850 1.00 54.41 303 ASP A O 1
ATOM 2478 N N . SER A 1 304 ? 34.135 -8.152 15.391 1.00 50.12 304 SER A N 1
ATOM 2479 C CA . SER A 1 304 ? 33.674 -6.773 15.162 1.00 50.12 304 SER A CA 1
ATOM 2480 C C . SER A 1 304 ? 32.725 -6.270 16.263 1.00 50.12 304 SER A C 1
ATOM 2482 O O . SER A 1 304 ? 32.699 -5.071 16.568 1.00 50.12 304 SER A O 1
ATOM 2484 N N . ILE A 1 305 ? 32.032 -7.196 16.940 1.00 51.59 305 ILE A N 1
ATOM 2485 C CA . ILE A 1 305 ? 31.205 -6.940 18.129 1.00 51.59 305 ILE A CA 1
ATOM 2486 C C . ILE A 1 305 ? 32.099 -6.563 19.323 1.00 51.59 305 ILE A C 1
ATOM 2488 O O . ILE A 1 305 ? 31.763 -5.654 20.087 1.00 51.59 305 ILE A O 1
ATOM 2492 N N . ALA A 1 306 ? 33.274 -7.191 19.447 1.00 56.22 306 ALA A N 1
ATOM 2493 C CA . ALA A 1 306 ? 34.253 -6.892 20.494 1.00 56.22 306 ALA A CA 1
ATOM 2494 C C . ALA A 1 306 ? 34.888 -5.493 20.354 1.00 56.22 306 ALA A C 1
ATOM 2496 O O . ALA A 1 306 ? 35.202 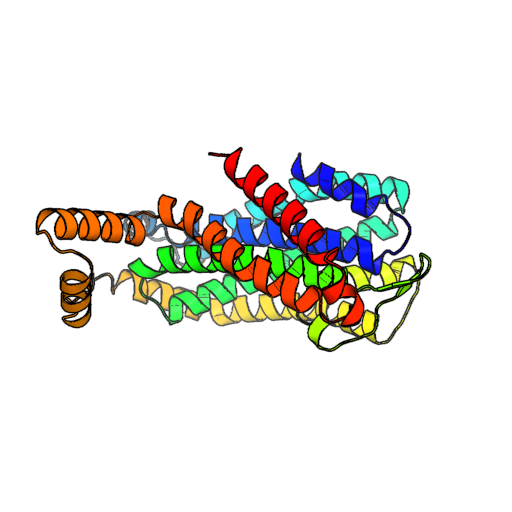-4.851 21.356 1.00 56.22 306 ALA A O 1
ATOM 2497 N N . ASN A 1 307 ? 35.016 -4.977 19.126 1.00 49.53 307 ASN A N 1
ATOM 2498 C CA . ASN A 1 307 ? 35.683 -3.701 18.839 1.00 49.53 307 ASN A CA 1
ATOM 2499 C C . ASN A 1 307 ? 34.778 -2.452 18.920 1.00 49.53 307 ASN A C 1
ATOM 2501 O O . ASN A 1 307 ? 35.184 -1.359 18.523 1.00 49.53 307 ASN A O 1
ATOM 2505 N N . GLY A 1 308 ? 33.556 -2.563 19.452 1.00 52.22 308 GLY A N 1
ATOM 2506 C CA . GLY A 1 308 ? 32.760 -1.409 19.903 1.00 52.22 308 GLY A CA 1
ATOM 2507 C C . GLY A 1 308 ? 32.203 -0.470 18.819 1.00 52.22 308 GLY A C 1
ATOM 2508 O O . GLY A 1 308 ? 31.471 0.461 19.159 1.00 52.22 308 GLY A O 1
ATOM 2509 N N . LYS A 1 309 ? 32.466 -0.711 17.527 1.00 51.72 309 LYS A N 1
ATOM 2510 C CA . LYS A 1 309 ? 31.934 0.104 16.414 1.00 51.72 309 LYS A CA 1
ATOM 2511 C C . LYS A 1 309 ? 30.408 0.009 16.283 1.00 51.72 309 LYS A C 1
ATOM 2513 O O . LYS A 1 309 ? 29.754 1.032 16.093 1.00 51.72 309 LYS A O 1
ATOM 2518 N N . LEU A 1 310 ? 29.830 -1.173 16.525 1.00 48.66 310 LEU A N 1
ATOM 2519 C CA . LEU A 1 310 ? 28.377 -1.395 16.499 1.00 48.66 310 LEU A CA 1
ATOM 2520 C C . LEU A 1 310 ? 27.635 -0.566 17.566 1.00 48.66 310 LEU A C 1
ATOM 2522 O O . LEU A 1 310 ? 26.522 -0.091 17.350 1.00 48.66 310 LEU A O 1
ATOM 2526 N N . LYS A 1 311 ? 28.275 -0.342 18.723 1.00 51.00 311 LYS A N 1
ATOM 2527 C CA . LYS A 1 311 ? 27.690 0.424 19.829 1.00 51.00 311 LYS A CA 1
ATOM 2528 C C . LYS A 1 311 ? 27.501 1.895 19.452 1.00 51.00 311 LYS A C 1
ATOM 2530 O O . LYS A 1 311 ? 26.494 2.478 19.837 1.00 51.00 311 LYS A O 1
ATOM 2535 N N . ASN A 1 312 ? 28.420 2.470 18.675 1.00 47.06 312 ASN A N 1
ATOM 2536 C CA . ASN A 1 312 ? 28.329 3.863 18.240 1.00 47.06 312 ASN A CA 1
ATOM 2537 C C . ASN A 1 312 ? 27.336 4.062 17.089 1.00 47.06 312 ASN A C 1
ATOM 2539 O O . ASN A 1 312 ? 26.621 5.058 17.100 1.00 47.06 312 ASN A O 1
ATOM 2543 N N . GLU A 1 313 ? 27.217 3.127 16.144 1.00 51.41 313 GLU A N 1
ATOM 2544 C CA . GLU A 1 313 ? 26.227 3.248 15.059 1.00 51.41 313 GLU A CA 1
ATOM 2545 C C . GLU A 1 313 ? 24.787 3.030 15.541 1.00 51.41 313 GLU A C 1
ATOM 2547 O O . GLU A 1 313 ? 23.892 3.791 15.165 1.00 51.41 313 GLU A O 1
ATOM 2552 N N . ILE A 1 314 ? 24.557 2.058 16.433 1.00 54.16 314 ILE A N 1
ATOM 2553 C CA . ILE A 1 314 ? 23.240 1.832 17.052 1.00 54.16 314 ILE A CA 1
ATOM 2554 C C . ILE A 1 314 ? 22.855 3.018 17.947 1.00 54.16 314 ILE A C 1
ATOM 2556 O O . ILE A 1 314 ? 21.701 3.449 17.939 1.00 54.16 314 ILE A O 1
ATOM 2560 N N . PHE A 1 315 ? 23.812 3.583 18.692 1.00 52.34 315 PHE A N 1
ATOM 2561 C CA . PHE A 1 315 ? 23.553 4.734 19.557 1.00 52.34 315 PHE A CA 1
ATOM 2562 C C . PHE A 1 315 ? 23.321 6.023 18.755 1.00 52.34 315 PHE A C 1
ATOM 2564 O O . PHE A 1 315 ? 22.373 6.742 19.054 1.00 52.34 315 PHE A O 1
ATOM 2571 N N . CYS A 1 316 ? 24.103 6.295 17.705 1.00 46.81 316 CYS A N 1
ATOM 2572 C CA . CYS A 1 316 ? 23.917 7.481 16.863 1.00 46.81 316 CYS A CA 1
ATOM 2573 C C . CYS A 1 316 ? 22.613 7.432 16.053 1.00 46.81 316 CYS A C 1
ATOM 2575 O O . CYS A 1 316 ? 21.889 8.424 16.035 1.00 46.81 316 CYS A O 1
ATOM 2577 N N . ASN A 1 317 ? 22.252 6.292 15.451 1.00 49.59 317 ASN A N 1
ATOM 2578 C CA . ASN A 1 317 ? 20.990 6.177 14.705 1.00 49.59 317 ASN A CA 1
ATOM 2579 C C . ASN A 1 317 ? 19.763 6.103 15.628 1.00 49.59 317 ASN A C 1
ATOM 2581 O O . ASN A 1 317 ? 18.733 6.710 15.335 1.00 49.59 317 ASN A O 1
ATOM 2585 N N . GLY A 1 318 ? 19.875 5.428 16.778 1.00 50.62 318 GLY A N 1
ATOM 2586 C CA . GLY A 1 318 ? 18.830 5.424 17.804 1.00 50.62 318 GLY A CA 1
ATOM 2587 C C . GLY A 1 318 ? 18.587 6.816 18.396 1.00 50.62 318 GLY A C 1
ATOM 2588 O O . GLY A 1 318 ? 17.435 7.218 18.561 1.00 50.62 318 GLY A O 1
ATOM 2589 N N . ALA A 1 319 ? 19.653 7.585 18.644 1.00 47.41 319 ALA A N 1
ATOM 2590 C CA . ALA A 1 319 ? 19.560 8.971 19.094 1.00 47.41 319 ALA A CA 1
ATOM 2591 C C . ALA A 1 319 ? 18.965 9.890 18.018 1.00 47.41 319 ALA A C 1
ATOM 2593 O O . ALA A 1 319 ? 18.137 10.729 18.352 1.00 47.41 319 ALA A O 1
ATOM 2594 N N . PHE A 1 320 ? 19.304 9.706 16.738 1.00 44.75 320 PHE A N 1
ATOM 2595 C CA . PHE A 1 320 ? 18.762 10.515 15.639 1.00 44.75 320 PHE A CA 1
ATOM 2596 C C . PHE A 1 320 ? 17.247 10.308 15.447 1.00 44.75 320 PHE A C 1
ATOM 2598 O O . PHE A 1 320 ? 16.503 11.266 15.246 1.00 44.75 320 PHE A O 1
ATOM 2605 N N . ILE A 1 321 ? 16.758 9.072 15.604 1.00 47.75 321 ILE A N 1
ATOM 2606 C CA . ILE A 1 321 ? 15.323 8.740 15.518 1.00 47.75 321 ILE A CA 1
ATOM 2607 C C . ILE A 1 321 ? 14.556 9.185 16.777 1.00 47.75 321 ILE A C 1
ATOM 2609 O O . ILE A 1 321 ? 13.397 9.601 16.688 1.00 47.75 321 ILE A O 1
ATOM 2613 N N . LEU A 1 322 ? 15.187 9.138 17.956 1.00 45.56 322 LEU A N 1
ATOM 2614 C CA . LEU A 1 322 ? 14.628 9.723 19.180 1.00 45.56 322 LEU A CA 1
ATOM 2615 C C . LEU A 1 322 ? 14.557 11.254 19.097 1.00 45.56 322 LEU A C 1
ATOM 2617 O O . LEU A 1 322 ? 13.571 11.826 19.550 1.00 45.56 322 LEU A O 1
ATOM 2621 N N . PHE A 1 323 ? 15.547 11.904 18.477 1.00 40.47 323 PHE A N 1
ATOM 2622 C CA . PHE A 1 323 ? 15.565 13.354 18.278 1.00 40.47 323 PHE A CA 1
ATOM 2623 C C . PHE A 1 323 ? 14.463 13.807 17.309 1.00 40.47 323 PHE A C 1
ATOM 2625 O O . PHE A 1 323 ? 13.749 14.755 17.617 1.00 40.47 323 PHE A O 1
ATOM 2632 N N . LEU A 1 324 ? 14.241 13.076 16.208 1.00 40.06 324 LEU A N 1
ATOM 2633 C CA . LEU A 1 324 ? 13.150 13.352 15.260 1.00 40.06 324 LEU A CA 1
ATOM 2634 C C . LEU A 1 324 ? 11.752 13.177 15.877 1.00 40.06 324 LEU A C 1
ATOM 2636 O O . LEU A 1 324 ? 10.850 13.949 15.575 1.00 40.06 324 LEU A O 1
ATOM 2640 N N . ASN A 1 325 ? 11.569 12.210 16.783 1.00 41.88 325 ASN A N 1
ATOM 2641 C CA . ASN A 1 325 ? 10.302 12.054 17.511 1.00 41.88 325 ASN A CA 1
ATOM 2642 C C . ASN A 1 325 ? 10.076 13.138 18.580 1.00 41.88 325 ASN A C 1
ATOM 2644 O O . ASN A 1 325 ? 8.938 13.337 19.002 1.00 41.88 325 ASN A O 1
ATOM 2648 N N . TYR A 1 326 ? 11.133 13.811 19.045 1.00 39.22 326 TYR A N 1
ATOM 2649 C CA . TYR A 1 326 ? 11.035 14.866 20.059 1.00 39.22 326 TYR A CA 1
ATOM 2650 C C . TYR A 1 326 ? 10.811 16.259 19.454 1.00 39.22 326 TYR A C 1
ATOM 2652 O O . TYR A 1 326 ? 10.354 17.152 20.157 1.00 39.22 326 TYR A O 1
ATOM 2660 N N . THR A 1 327 ? 11.109 16.453 18.165 1.00 35.84 327 THR A N 1
ATOM 2661 C CA . THR A 1 327 ? 10.913 17.736 17.466 1.00 35.84 327 THR A CA 1
ATOM 2662 C C . THR A 1 327 ? 9.486 17.981 16.956 1.00 35.84 327 THR A C 1
ATOM 2664 O O . THR A 1 327 ? 9.199 19.103 16.554 1.00 35.84 327 THR A O 1
ATOM 2667 N N . ASP A 1 328 ? 8.596 16.982 17.016 1.00 37.03 328 ASP A N 1
ATOM 2668 C CA . ASP A 1 328 ? 7.177 17.076 16.603 1.00 37.03 328 ASP A CA 1
ATOM 2669 C C . ASP A 1 328 ? 6.175 17.038 17.789 1.00 37.03 328 ASP A C 1
ATOM 2671 O O . ASP A 1 328 ? 4.978 16.779 17.609 1.00 37.03 328 ASP A O 1
ATOM 2675 N N . LEU A 1 329 ? 6.657 17.290 19.012 1.00 35.47 329 LEU A N 1
ATOM 2676 C CA . LEU A 1 329 ? 5.862 17.529 20.230 1.00 35.47 329 LEU A CA 1
ATOM 2677 C C . LEU A 1 329 ? 5.847 19.024 20.549 1.00 35.47 329 LEU A C 1
ATOM 2679 O O . LEU A 1 329 ? 4.753 19.517 20.915 1.00 35.47 329 LEU A O 1
#

Sequence (329 aa):
MLFGLFLVIFVVMEENYLFQMSIFYGIFTFIIMTSMISDFSSVLLDIRDRNILFPKPVNRRTISTAKLVHVIIYLSFLTIALVSIPLLIGLVRHGILFFLVSVLSVILLNLLVVGITALLYLFILRLFDGEKLKDIINYVQIGLSLSMMVGYQLLVRSFEFIDLTISLEPSWWHVPIFPMWYGAMMDMVMNNVFQPFNLLFTALGIIVPLVSLALYVTFNPTFEQSLQKLVYQGKAKVNKRSKLKERILTIICRSQEEKTFFTFARLMMKNERDFKLKVYPSLGFSVVIPFIFIMSGYDQDFDSIANGKLKNEIFCNGAFILFLNYTDL

Solvent-accessible surface area (backbone atoms only — not comparable to full-atom values): 18114 Å² total; per-residue (Å²): 84,77,76,12,58,66,49,29,60,44,57,68,57,83,88,47,55,40,62,31,37,15,49,44,39,37,56,50,48,51,54,52,46,55,48,49,59,55,55,49,49,58,68,69,65,52,62,70,61,49,74,70,48,66,86,43,100,66,56,70,67,57,57,53,48,52,52,50,50,53,52,50,55,50,49,51,53,53,47,49,40,38,44,47,66,27,44,55,53,29,28,75,73,66,31,67,68,51,32,54,53,50,54,51,45,52,52,38,48,52,41,31,45,54,17,52,51,50,52,50,51,44,54,48,42,71,76,44,54,53,85,51,45,63,56,49,51,53,51,51,50,43,49,49,56,52,48,46,62,53,46,52,51,53,55,58,66,51,41,46,82,55,92,90,45,79,49,68,75,92,53,82,80,55,64,83,45,61,30,45,14,48,4,23,42,49,25,33,68,76,70,66,48,85,46,73,65,34,52,52,28,30,49,47,47,54,49,50,24,54,50,32,43,52,49,47,68,71,43,44,67,58,41,57,53,30,58,48,50,30,68,77,58,73,66,82,76,79,76,74,85,56,69,69,58,57,53,52,46,61,71,75,28,90,47,76,64,51,42,50,54,51,50,49,51,51,48,44,58,72,68,39,61,72,52,42,69,61,49,49,46,56,53,49,48,68,59,49,51,60,54,52,51,58,68,63,52,72,84,56,59,74,71,53,65,74,65,50,56,61,59,54,54,54,48,51,53,52,48,52,56,52,49,58,64,60,75,80,113

Mean predicted aligned error: 13.36 Å

Organism: NCBI:txid1547283

Foldseek 3Di:
DVLLVVLLVLLPDDLALLQSQLVSLLSVLLVLLLVLLVVCLVLVLPCVVVVVCVVPPDDPVNVVVVSVVVSVVVSVVVLCVRHVVNLVSSCVPQHDLLNVLVVVLSVLSSLLSVLVSLVVLLVCLVPDASVCSSVVSLVVSLVSLLCSVVLVVVSVVQWDCDPSHTDGDDDPVCQVSLSSLSSLSSRCRRVVDDDPRSVVSVVCSRPNSVVSVVVSVVCVVVSVVSSVCNVVPPDDDPDDPDPVVVVVLVVPDVDPVSSVVVVVVVCCCVPPSVNCNLPVSVVSCVVVVVVVLVVVCPPPDVVVVVVCPSVVVCVVVVVVVVVVSVVVD